Protein AF-M4CXV7-F1 (afdb_monomer_lite)

InterPro domains:
  IPR002587 Myo-inositol-1-phosphate synthase [PF07994] (71-168)
  IPR002587 Myo-inositol-1-phosphate synthase [PTHR11510] (68-184)
  IPR036291 NAD(P)-binding domain superfamily [SSF51735] (81-184)

Structure (mmCIF, N/CA/C/O backbone):
data_AF-M4CXV7-F1
#
_entry.id   AF-M4CXV7-F1
#
loop_
_atom_site.group_PDB
_atom_site.id
_atom_site.type_symbol
_atom_site.label_atom_id
_atom_site.label_alt_id
_atom_site.label_comp_id
_atom_site.label_asym_id
_atom_site.label_entity_id
_atom_site.label_seq_id
_atom_site.pdbx_PDB_ins_code
_atom_site.Cartn_x
_atom_site.Cartn_y
_atom_site.Cartn_z
_atom_site.occupancy
_atom_site.B_iso_or_equiv
_atom_site.auth_seq_id
_atom_site.auth_comp_id
_atom_site.auth_asym_id
_atom_site.auth_atom_id
_atom_site.pdbx_PDB_model_num
ATOM 1 N N . MET A 1 1 ? -22.984 -24.491 -30.688 1.00 48.19 1 MET A N 1
ATOM 2 C CA . MET A 1 1 ? -22.290 -24.228 -31.970 1.00 48.19 1 MET A CA 1
ATOM 3 C C . MET A 1 1 ? -21.204 -23.144 -31.827 1.00 48.19 1 MET A C 1
ATOM 5 O O . MET A 1 1 ? -21.073 -22.299 -32.695 1.00 48.19 1 MET A O 1
ATOM 9 N N . PHE A 1 2 ? -20.423 -23.134 -30.731 1.00 48.69 2 PHE A N 1
ATOM 10 C CA . PHE A 1 2 ? -19.331 -22.155 -30.523 1.00 48.69 2 PHE A CA 1
ATOM 11 C C . PHE A 1 2 ? -17.942 -22.752 -30.843 1.00 48.69 2 PHE A C 1
ATOM 13 O O . PHE A 1 2 ? -17.019 -22.024 -31.188 1.00 48.69 2 PHE A O 1
ATOM 20 N N . ILE A 1 3 ? -17.816 -24.085 -30.775 1.00 51.97 3 ILE A N 1
ATOM 21 C CA . ILE A 1 3 ? -16.563 -24.842 -30.960 1.00 51.97 3 ILE A CA 1
ATOM 22 C C . ILE A 1 3 ? -16.175 -24.993 -32.448 1.00 51.97 3 ILE A C 1
ATOM 24 O O . ILE A 1 3 ? -15.006 -25.191 -32.757 1.00 51.97 3 ILE A O 1
ATOM 28 N N . GLU A 1 4 ? -17.117 -24.849 -33.386 1.00 57.16 4 GLU A N 1
ATOM 29 C CA . GLU A 1 4 ? -16.847 -25.033 -34.827 1.00 57.16 4 GLU A CA 1
ATOM 30 C C . GLU A 1 4 ? -16.178 -23.819 -35.495 1.00 57.16 4 GLU A C 1
ATOM 32 O O . GLU A 1 4 ? -15.596 -23.957 -36.568 1.00 57.16 4 GLU A O 1
ATOM 37 N N . SER A 1 5 ? -16.219 -22.639 -34.867 1.00 57.34 5 SER A N 1
ATOM 38 C CA . SER A 1 5 ? -15.777 -21.386 -35.499 1.00 57.34 5 SER A CA 1
ATOM 39 C C . SER A 1 5 ? -14.345 -20.971 -35.147 1.00 57.34 5 SER A C 1
ATOM 41 O O . SER A 1 5 ? -13.757 -20.164 -35.862 1.00 57.34 5 SER A O 1
ATOM 43 N N . PHE A 1 6 ? -13.768 -21.497 -34.059 1.00 50.75 6 PHE A N 1
ATOM 44 C CA . PHE A 1 6 ? -12.433 -21.115 -33.589 1.00 50.75 6 PHE A CA 1
ATOM 45 C C . PHE A 1 6 ? -11.690 -22.323 -33.017 1.00 50.75 6 PHE A C 1
ATOM 47 O O . PHE A 1 6 ? -12.052 -22.851 -31.967 1.00 50.75 6 PHE A O 1
ATOM 54 N N . LYS A 1 7 ? -10.612 -22.735 -33.691 1.00 58.34 7 LYS A N 1
ATOM 55 C CA . LYS A 1 7 ? -9.680 -23.759 -33.212 1.00 58.34 7 LYS A CA 1
ATOM 56 C C . LYS A 1 7 ? -8.306 -23.124 -33.029 1.00 58.34 7 LYS A C 1
ATOM 58 O O . LYS A 1 7 ? -7.673 -22.706 -33.991 1.00 58.34 7 LYS A O 1
ATOM 63 N N . VAL A 1 8 ? -7.859 -23.051 -31.783 1.00 57.97 8 VAL A N 1
ATOM 64 C CA . VAL A 1 8 ? -6.512 -22.620 -31.399 1.00 57.97 8 VAL A CA 1
ATOM 65 C C . VAL A 1 8 ? -5.710 -23.863 -31.037 1.00 57.97 8 VAL A C 1
ATOM 67 O O . VAL A 1 8 ? -6.036 -24.554 -30.069 1.00 57.97 8 VAL A O 1
ATOM 70 N N . GLU A 1 9 ? -4.675 -24.157 -31.820 1.00 61.38 9 GLU A N 1
ATOM 71 C CA . GLU A 1 9 ? -3.719 -25.220 -31.512 1.00 61.38 9 GLU A CA 1
ATOM 72 C C . GLU A 1 9 ? -2.736 -24.716 -30.454 1.00 61.38 9 GLU A C 1
ATOM 74 O O . GLU A 1 9 ? -1.778 -24.005 -30.740 1.00 61.38 9 GLU A O 1
ATOM 79 N N . SER A 1 10 ? -3.020 -25.051 -29.196 1.00 62.78 10 SER A N 1
ATOM 80 C CA . SER A 1 10 ? -2.167 -24.740 -28.054 1.00 62.78 10 SER A CA 1
ATOM 81 C C . SER A 1 10 ? -2.107 -25.956 -27.129 1.00 62.78 10 SER A C 1
ATOM 83 O O . SER A 1 10 ? -3.160 -26.508 -26.803 1.00 62.78 10 SER A O 1
ATOM 85 N N . PRO A 1 11 ? -0.916 -26.366 -26.654 1.00 65.19 11 PRO A N 1
ATOM 86 C CA . PRO A 1 11 ? -0.767 -27.503 -25.737 1.00 65.19 11 PRO A CA 1
ATOM 87 C C . PRO A 1 11 ? -1.487 -27.291 -24.393 1.00 65.19 11 PRO A C 1
ATOM 89 O O . PRO A 1 11 ? -1.743 -28.248 -23.666 1.00 65.19 11 PRO A O 1
ATOM 92 N N . ASN A 1 12 ? -1.850 -26.042 -24.091 1.00 66.56 12 ASN A N 1
ATOM 93 C CA . ASN A 1 12 ? -2.480 -25.615 -22.846 1.00 66.56 12 ASN A CA 1
ATOM 94 C C . ASN A 1 12 ? -4.003 -25.444 -22.957 1.00 66.56 12 ASN A C 1
ATOM 96 O O . ASN A 1 12 ? -4.633 -24.982 -22.006 1.00 66.56 12 ASN A O 1
ATOM 100 N N . VAL A 1 13 ? -4.595 -25.788 -24.106 1.00 71.19 13 VAL A N 1
ATOM 101 C CA . VAL A 1 13 ? -6.032 -25.657 -24.377 1.00 71.19 13 VAL A CA 1
ATOM 102 C C . VAL A 1 13 ? -6.621 -27.031 -24.699 1.00 71.19 13 VAL A C 1
ATOM 104 O O . VAL A 1 13 ? -6.226 -27.680 -25.664 1.00 71.19 13 VAL A O 1
ATOM 107 N N . LYS A 1 14 ? -7.586 -27.475 -23.891 1.00 76.38 14 LYS A N 1
ATOM 108 C CA . LYS A 1 14 ? -8.369 -28.699 -24.081 1.00 76.38 14 LYS A CA 1
ATOM 109 C C . LYS A 1 14 ? -9.819 -28.334 -24.368 1.00 76.38 14 LYS A C 1
ATOM 111 O O . LYS A 1 14 ? -10.469 -27.664 -23.571 1.00 76.38 14 LYS A O 1
ATOM 116 N N . TYR A 1 15 ? -10.324 -28.813 -25.493 1.00 74.81 15 TYR A N 1
ATOM 117 C CA . TYR A 1 15 ? -11.719 -28.654 -25.883 1.00 74.81 15 TYR A CA 1
ATOM 118 C C . TYR A 1 15 ? -12.512 -29.839 -25.324 1.00 74.81 15 TYR A C 1
ATOM 120 O O . TYR A 1 15 ? -12.147 -30.987 -25.580 1.00 74.81 15 TYR A O 1
ATOM 128 N N . THR A 1 16 ? -13.557 -29.576 -24.544 1.00 74.44 16 THR A N 1
ATOM 129 C CA . THR A 1 16 ? -14.563 -30.579 -24.164 1.00 74.44 16 THR A CA 1
ATOM 130 C C . THR A 1 16 ? -15.837 -30.340 -24.973 1.00 74.44 16 THR A C 1
ATOM 132 O O . THR A 1 16 ? -15.930 -29.377 -25.732 1.00 74.44 16 THR A O 1
ATOM 135 N N . GLU A 1 17 ? -16.826 -31.225 -24.848 1.00 69.06 17 GLU A N 1
ATOM 136 C CA . GLU A 1 17 ? -18.093 -31.108 -25.587 1.00 69.06 17 GLU A CA 1
ATOM 137 C C . GLU A 1 17 ? -18.875 -29.831 -25.232 1.00 69.06 17 GLU A C 1
ATOM 139 O O . GLU A 1 17 ? -19.608 -29.304 -26.070 1.00 69.06 17 GLU A O 1
ATOM 144 N N . ASN A 1 18 ? -18.677 -29.305 -24.015 1.00 71.56 18 ASN A N 1
ATOM 145 C CA . ASN A 1 18 ? -19.458 -28.194 -23.469 1.00 71.56 18 ASN A CA 1
ATOM 146 C C . ASN A 1 18 ? -18.642 -26.916 -23.215 1.00 71.56 18 ASN A C 1
ATOM 148 O O . ASN A 1 18 ? -19.228 -25.835 -23.174 1.00 71.56 18 ASN A O 1
ATOM 152 N N . GLU A 1 19 ? -17.318 -27.001 -23.049 1.00 69.44 19 GLU A N 1
ATOM 153 C CA . GLU A 1 19 ? -16.480 -25.846 -22.711 1.00 69.44 19 GLU A CA 1
ATOM 154 C C . GLU A 1 19 ? -15.030 -25.977 -23.209 1.00 69.44 19 GLU A C 1
ATOM 156 O O . GLU A 1 19 ? -14.577 -27.023 -23.674 1.00 69.44 19 GLU A O 1
ATOM 161 N N . ILE A 1 20 ? -14.280 -24.878 -23.133 1.00 74.75 20 ILE A N 1
ATOM 162 C CA . ILE A 1 20 ? -12.857 -24.838 -23.474 1.00 74.75 20 ILE A CA 1
ATOM 163 C C . ILE A 1 20 ? -12.085 -24.661 -22.169 1.00 74.75 20 ILE A C 1
ATOM 165 O O . ILE A 1 20 ? -12.133 -23.597 -21.555 1.00 74.75 20 ILE A O 1
ATOM 169 N N . HIS A 1 21 ? -11.347 -25.689 -21.755 1.00 64.62 21 HIS A N 1
ATOM 170 C CA . HIS A 1 21 ? -10.435 -25.591 -20.622 1.00 64.62 21 HIS A CA 1
ATOM 171 C C . HIS A 1 21 ? -9.084 -25.097 -21.105 1.00 64.62 21 HIS A C 1
ATOM 173 O O . HIS A 1 21 ? -8.399 -25.780 -21.864 1.00 64.62 21 HIS A O 1
ATOM 179 N N . SER A 1 22 ? -8.656 -23.943 -20.614 1.00 61.91 22 SER A N 1
ATOM 180 C CA . SER A 1 22 ? -7.302 -23.463 -20.839 1.00 61.91 22 SER A CA 1
ATOM 181 C C . SER A 1 22 ? -6.592 -23.229 -19.517 1.00 61.91 22 SER A C 1
ATOM 183 O O . SER A 1 22 ? -7.073 -22.450 -18.696 1.00 61.91 22 SER A O 1
ATOM 185 N N . VAL A 1 23 ? -5.455 -23.893 -19.318 1.00 57.94 23 VAL A N 1
ATOM 186 C CA . VAL A 1 23 ? -4.603 -23.695 -18.141 1.00 57.94 23 VAL A CA 1
ATOM 187 C C . VAL A 1 23 ? -3.371 -22.937 -18.597 1.00 57.94 23 VAL A C 1
ATOM 189 O O . VAL A 1 23 ? -2.490 -23.501 -19.239 1.00 57.94 23 VAL A O 1
ATOM 192 N N . TYR A 1 24 ? -3.322 -21.647 -18.288 1.00 53.34 24 TYR A N 1
ATOM 193 C CA . TYR A 1 24 ? -2.145 -20.831 -18.538 1.00 53.34 24 TYR A CA 1
ATOM 194 C C . TYR A 1 24 ? -1.412 -20.612 -17.225 1.00 53.34 24 TYR A C 1
ATOM 196 O O . TYR A 1 24 ? -1.944 -19.987 -16.311 1.00 53.34 24 TYR A O 1
ATOM 204 N N . ASP A 1 25 ? -0.194 -21.132 -17.157 1.00 49.06 25 ASP A N 1
ATOM 205 C CA . ASP A 1 25 ? 0.775 -20.707 -16.162 1.00 49.06 25 ASP A CA 1
ATOM 206 C C . ASP A 1 25 ? 1.571 -19.559 -16.788 1.00 49.06 25 ASP A C 1
ATOM 208 O O . ASP A 1 25 ? 2.164 -19.717 -17.862 1.00 49.06 25 ASP A O 1
ATOM 212 N N . TYR A 1 26 ? 1.493 -18.374 -16.190 1.00 52.84 26 TYR A N 1
ATOM 213 C CA . TYR A 1 26 ? 2.132 -17.172 -16.713 1.00 52.84 26 TYR A CA 1
ATOM 214 C C . TYR A 1 26 ? 3.416 -16.929 -15.923 1.00 52.84 26 TYR A C 1
ATOM 216 O O . TYR A 1 26 ? 3.355 -16.334 -14.846 1.00 52.84 26 TYR A O 1
ATOM 224 N N . PRO A 1 27 ? 4.588 -17.360 -16.423 1.00 47.97 27 PRO A N 1
ATOM 225 C CA . PRO A 1 27 ? 5.845 -16.999 -15.796 1.00 47.97 27 PRO A CA 1
ATOM 226 C C . PRO A 1 27 ? 6.014 -15.484 -15.910 1.00 47.97 27 PRO A C 1
ATOM 228 O O . PRO A 1 27 ? 6.162 -14.937 -17.005 1.00 47.97 27 PRO A O 1
ATOM 231 N N . THR A 1 28 ? 5.955 -14.810 -14.768 1.00 53.66 28 THR A N 1
ATOM 232 C CA . THR A 1 28 ? 6.260 -13.388 -14.649 1.00 53.66 28 THR A CA 1
ATOM 233 C C . THR A 1 28 ? 7.658 -13.235 -14.079 1.00 53.66 28 THR A C 1
ATOM 235 O O . THR A 1 28 ? 7.929 -13.736 -12.986 1.00 53.66 28 THR A O 1
ATOM 238 N N . SER A 1 29 ? 8.537 -12.527 -14.782 1.00 60.22 29 SER A N 1
ATOM 239 C CA . SER A 1 29 ? 9.799 -12.063 -14.205 1.00 60.22 29 SER A CA 1
ATOM 240 C C . SER A 1 29 ? 9.670 -10.586 -13.874 1.00 60.22 29 SER A C 1
ATOM 242 O O . SER A 1 29 ? 9.287 -9.790 -14.734 1.00 60.22 29 SER A O 1
ATOM 244 N N . ILE A 1 30 ? 9.993 -10.240 -12.631 1.00 65.06 30 ILE A N 1
ATOM 245 C CA . ILE A 1 30 ? 10.052 -8.859 -12.168 1.00 65.06 30 ILE A CA 1
ATOM 246 C C . ILE A 1 30 ? 11.495 -8.587 -11.792 1.00 65.06 30 ILE A C 1
ATOM 248 O O . ILE A 1 30 ? 12.057 -9.276 -10.938 1.00 65.06 30 ILE A O 1
ATOM 252 N N . VAL A 1 31 ? 12.079 -7.582 -12.426 1.00 65.69 31 VAL A N 1
ATOM 253 C CA . VAL A 1 31 ? 13.403 -7.087 -12.074 1.00 65.69 31 VAL A CA 1
ATOM 254 C C . VAL A 1 31 ? 13.253 -5.610 -11.768 1.00 65.69 31 VAL A C 1
ATOM 256 O O . VAL A 1 31 ? 12.776 -4.858 -12.607 1.00 65.69 31 VAL A O 1
ATOM 259 N N . SER A 1 32 ? 13.602 -5.199 -10.556 1.00 58.78 32 SER A N 1
ATOM 260 C CA . SER A 1 32 ? 13.613 -3.788 -10.170 1.00 58.78 32 SER A CA 1
ATOM 261 C C . SER A 1 32 ? 15.031 -3.417 -9.825 1.00 58.78 32 SER A C 1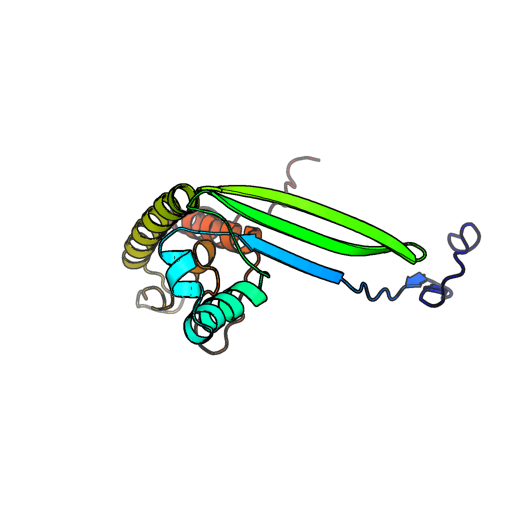
ATOM 263 O O . SER A 1 32 ? 15.707 -4.189 -9.160 1.00 58.78 32 SER A O 1
ATOM 265 N N . TYR A 1 33 ? 15.453 -2.240 -10.245 1.00 66.56 33 TYR A N 1
ATOM 266 C CA . TYR A 1 33 ? 16.736 -1.637 -9.950 1.00 66.56 33 TYR A CA 1
ATOM 267 C C . TYR A 1 33 ? 16.459 -0.293 -9.283 1.00 66.56 33 TYR A C 1
ATOM 269 O O . TYR A 1 33 ? 15.697 0.516 -9.793 1.00 66.56 33 TYR A O 1
ATOM 277 N N . ASN A 1 34 ? 17.049 -0.042 -8.123 1.00 55.06 34 ASN A N 1
ATOM 278 C CA . ASN A 1 34 ? 16.898 1.175 -7.340 1.00 55.06 34 ASN A CA 1
ATOM 279 C C . ASN A 1 34 ? 18.247 1.774 -6.973 1.00 55.06 34 ASN A C 1
ATOM 281 O O . ASN A 1 34 ? 19.036 1.166 -6.259 1.00 55.06 34 ASN A O 1
ATOM 285 N N . HIS A 1 35 ? 18.468 3.015 -7.370 1.00 65.25 35 HIS A N 1
ATOM 286 C CA . HIS A 1 35 ? 19.752 3.678 -7.260 1.00 65.25 35 HIS A CA 1
ATOM 287 C C . HIS A 1 35 ? 19.666 4.912 -6.354 1.00 65.25 35 HIS A C 1
ATOM 289 O O . HIS A 1 35 ? 18.985 5.855 -6.731 1.00 65.25 35 HIS A O 1
ATOM 295 N N . LEU A 1 36 ? 20.340 4.909 -5.190 1.00 65.25 36 LEU A N 1
ATOM 296 C CA . LEU A 1 36 ? 20.412 6.047 -4.253 1.00 65.25 36 LEU A CA 1
ATOM 297 C C . LEU A 1 36 ? 21.859 6.340 -3.798 1.00 65.25 36 LEU A C 1
ATOM 299 O O . LEU A 1 36 ? 22.718 5.464 -3.857 1.00 65.25 36 LEU A O 1
ATOM 303 N N . GLY A 1 37 ? 22.154 7.568 -3.372 1.00 67.31 37 GLY A N 1
ATOM 304 C CA . GLY A 1 37 ? 23.490 8.033 -2.959 1.00 67.31 37 GLY A CA 1
ATOM 305 C C . GLY A 1 37 ? 23.472 9.102 -1.861 1.00 67.31 37 GLY A C 1
ATOM 306 O O . GLY A 1 37 ? 24.386 9.921 -1.776 1.00 67.31 37 GLY A O 1
ATOM 307 N N . ASN A 1 38 ? 22.400 9.137 -1.071 1.00 72.94 38 ASN A N 1
ATOM 308 C CA . ASN A 1 38 ? 22.327 9.842 0.208 1.00 72.94 38 ASN A CA 1
ATOM 309 C C . ASN A 1 38 ? 22.848 8.927 1.350 1.00 72.94 38 ASN A C 1
ATOM 311 O O . ASN A 1 38 ? 23.391 7.847 1.102 1.00 72.94 38 ASN A O 1
ATOM 315 N N . ASN A 1 39 ? 22.697 9.349 2.611 1.00 79.25 39 ASN A N 1
ATOM 316 C CA . ASN A 1 39 ? 23.182 8.576 3.764 1.00 79.25 39 ASN A CA 1
ATOM 317 C C . ASN A 1 39 ? 22.460 7.224 3.947 1.00 79.25 39 ASN A C 1
ATOM 319 O O . ASN A 1 39 ? 23.058 6.290 4.477 1.00 79.25 39 ASN A O 1
ATOM 323 N N . ASP A 1 40 ? 21.212 7.089 3.476 1.00 72.62 40 ASP A N 1
ATOM 324 C CA . ASP A 1 40 ? 20.528 5.786 3.423 1.00 72.62 40 ASP A CA 1
ATOM 325 C C . ASP A 1 40 ? 21.269 4.850 2.457 1.00 72.62 40 ASP A C 1
ATOM 327 O O . ASP A 1 40 ? 21.641 3.741 2.828 1.00 72.62 40 ASP A O 1
ATOM 331 N N . GLY A 1 41 ? 21.623 5.338 1.263 1.00 69.81 41 GLY A N 1
ATOM 332 C CA . GLY A 1 41 ? 22.437 4.588 0.299 1.00 69.81 41 GLY A CA 1
ATOM 333 C C . GLY A 1 41 ? 23.799 4.164 0.847 1.00 69.81 41 GLY A C 1
ATOM 334 O O . GLY A 1 41 ? 24.221 3.027 0.645 1.00 69.81 41 GLY A O 1
ATOM 335 N N . MET A 1 42 ? 24.462 5.048 1.598 1.00 73.75 42 MET A N 1
ATOM 336 C CA . MET A 1 42 ? 25.729 4.728 2.259 1.00 73.75 42 MET A CA 1
ATOM 337 C C . MET A 1 42 ? 25.557 3.622 3.308 1.00 73.75 42 MET A C 1
ATOM 339 O O . MET A 1 42 ? 26.333 2.668 3.323 1.00 73.75 42 MET A O 1
ATOM 343 N N . ASN A 1 43 ? 24.520 3.705 4.143 1.00 79.31 43 ASN A N 1
ATOM 344 C CA . ASN A 1 43 ? 24.225 2.690 5.152 1.00 79.31 43 ASN A CA 1
ATOM 345 C C . ASN A 1 43 ? 23.866 1.338 4.517 1.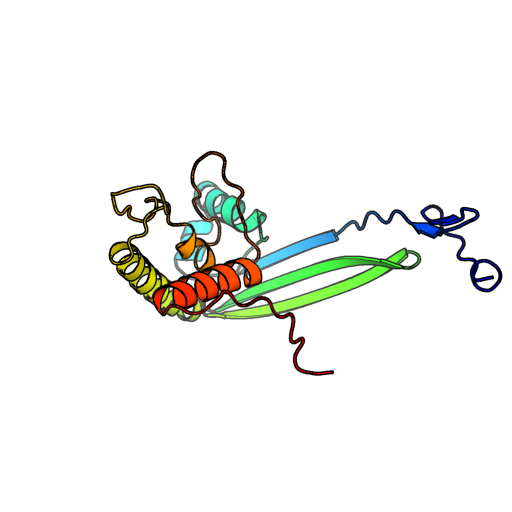00 79.31 43 ASN A C 1
ATOM 347 O O . ASN A 1 43 ? 24.267 0.296 5.025 1.00 79.31 43 ASN A O 1
ATOM 351 N N . LEU A 1 44 ? 23.156 1.345 3.387 1.00 75.88 44 LEU A N 1
ATOM 352 C CA . LEU A 1 44 ? 22.750 0.147 2.647 1.00 75.88 44 LEU A CA 1
ATOM 353 C C . LEU A 1 44 ? 23.883 -0.501 1.839 1.00 75.88 44 LEU A C 1
ATOM 355 O O . LEU A 1 44 ? 23.681 -1.583 1.303 1.00 75.88 44 LEU A O 1
ATOM 359 N N . SER A 1 45 ? 25.069 0.113 1.755 1.00 75.25 45 SER A N 1
ATOM 360 C CA . SER A 1 45 ? 26.236 -0.516 1.116 1.00 75.25 45 SER A CA 1
ATOM 361 C C . SER A 1 45 ? 26.786 -1.710 1.912 1.00 75.25 45 SER A C 1
ATOM 363 O O . SER A 1 45 ? 27.486 -2.560 1.362 1.00 75.25 45 SER A O 1
ATOM 365 N N . ALA A 1 46 ? 26.453 -1.807 3.206 1.00 79.44 46 ALA A N 1
ATOM 366 C CA . ALA A 1 46 ? 26.793 -2.958 4.029 1.00 79.44 46 ALA A CA 1
ATOM 367 C C . ALA A 1 46 ? 25.814 -4.129 3.774 1.00 79.44 46 ALA A C 1
ATOM 369 O O . ALA A 1 46 ? 24.599 -3.951 3.874 1.00 79.44 46 ALA A O 1
ATOM 370 N N . PRO A 1 47 ? 26.293 -5.368 3.538 1.00 77.88 47 PRO A N 1
ATOM 371 C CA . PRO A 1 47 ? 25.415 -6.501 3.217 1.00 77.88 47 PRO A CA 1
ATOM 372 C C . PRO A 1 47 ? 24.342 -6.807 4.275 1.00 77.88 47 PRO A C 1
ATOM 374 O O . PRO A 1 47 ? 23.245 -7.250 3.944 1.00 77.88 47 PRO A O 1
ATOM 377 N N . GLN A 1 48 ? 24.631 -6.563 5.557 1.00 76.69 48 GLN A N 1
ATOM 378 C CA . GLN A 1 48 ? 23.694 -6.834 6.655 1.00 76.69 48 GLN A CA 1
ATOM 379 C C . GLN A 1 48 ? 22.503 -5.863 6.674 1.00 76.69 48 GLN A C 1
ATOM 381 O O . GLN A 1 48 ? 21.366 -6.280 6.887 1.00 76.69 48 GLN A O 1
ATOM 386 N N . THR A 1 49 ? 22.743 -4.574 6.433 1.00 75.56 49 THR A N 1
ATOM 387 C CA . THR A 1 49 ? 21.693 -3.545 6.348 1.00 75.56 49 THR A CA 1
ATOM 388 C C . THR A 1 49 ? 20.943 -3.647 5.023 1.00 75.56 49 THR A C 1
ATOM 390 O O . THR A 1 49 ? 19.714 -3.529 5.012 1.00 75.56 49 THR A O 1
ATOM 393 N N . PHE A 1 50 ? 21.652 -3.967 3.932 1.00 76.06 50 PHE A N 1
ATOM 394 C CA . PHE A 1 50 ? 21.045 -4.299 2.648 1.00 76.06 50 PHE A CA 1
ATOM 395 C C . PHE A 1 50 ? 20.065 -5.456 2.789 1.00 76.06 50 PHE A C 1
ATOM 397 O O . PHE A 1 50 ? 18.936 -5.322 2.341 1.00 76.06 50 PHE A O 1
ATOM 404 N N . ARG A 1 51 ? 20.420 -6.542 3.490 1.00 75.69 51 ARG A N 1
ATOM 405 C CA . ARG A 1 51 ? 19.549 -7.719 3.634 1.00 75.69 51 ARG A CA 1
ATOM 406 C C . ARG A 1 51 ? 18.184 -7.390 4.243 1.00 75.69 51 ARG A C 1
ATOM 408 O O . ARG A 1 51 ? 17.176 -7.931 3.803 1.00 75.69 51 ARG A O 1
ATOM 415 N N . SER A 1 52 ? 18.113 -6.478 5.211 1.00 75.31 52 SER A N 1
ATOM 416 C CA . SER A 1 52 ? 16.834 -6.015 5.779 1.00 75.31 52 SER A CA 1
ATOM 417 C C . SER A 1 52 ? 15.980 -5.275 4.743 1.00 75.31 52 SER A C 1
ATOM 419 O O . SER A 1 52 ? 14.767 -5.495 4.637 1.00 75.31 52 SER A O 1
ATOM 421 N N . LYS A 1 53 ? 16.619 -4.419 3.935 1.00 71.94 53 LYS A N 1
ATOM 422 C CA . LYS A 1 53 ? 15.966 -3.717 2.828 1.00 71.94 53 LYS A CA 1
ATOM 423 C C . LYS A 1 53 ? 15.559 -4.711 1.750 1.00 71.94 53 LYS A C 1
ATOM 425 O O . LYS A 1 53 ? 14.396 -4.717 1.394 1.00 71.94 53 LYS A O 1
ATOM 430 N N . GLU A 1 54 ? 16.442 -5.604 1.332 1.00 72.56 54 GLU A N 1
ATOM 431 C CA . GLU A 1 54 ? 16.196 -6.684 0.386 1.00 72.56 54 GLU A CA 1
ATOM 432 C C . GLU A 1 54 ? 15.063 -7.595 0.855 1.00 72.56 54 GLU A C 1
ATOM 434 O O . GLU A 1 54 ? 14.267 -7.983 0.034 1.00 72.56 54 GLU A O 1
ATOM 439 N N . ILE A 1 55 ? 14.882 -7.913 2.137 1.00 74.62 55 ILE A N 1
ATOM 440 C CA . ILE A 1 55 ? 13.734 -8.729 2.581 1.00 74.62 55 ILE A CA 1
ATOM 441 C C . IL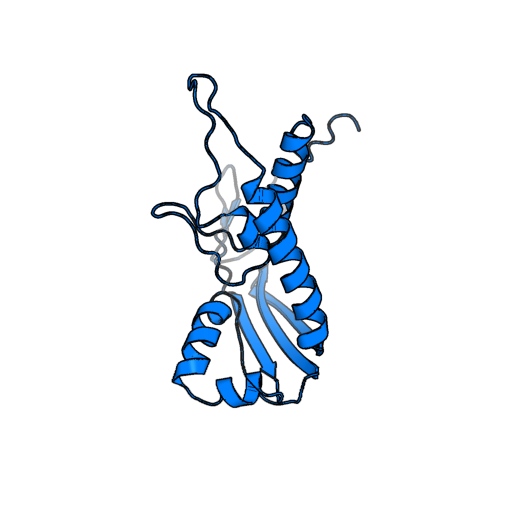E A 1 55 ? 12.426 -7.937 2.470 1.00 74.62 55 ILE A C 1
ATOM 443 O O . ILE A 1 55 ? 11.457 -8.401 1.872 1.00 74.62 55 ILE A O 1
ATOM 447 N N . SER A 1 56 ? 12.392 -6.709 3.002 1.00 64.19 56 SER A N 1
ATOM 448 C CA . SER A 1 56 ? 11.196 -5.854 2.900 1.00 64.19 56 SER A CA 1
ATOM 449 C C . SER A 1 56 ? 10.877 -5.481 1.453 1.00 64.19 56 SER A C 1
ATOM 451 O O . SER A 1 56 ? 9.719 -5.283 1.087 1.00 64.19 56 SER A O 1
ATOM 453 N N . LYS A 1 57 ? 11.917 -5.385 0.624 1.00 65.75 57 LYS A N 1
ATOM 454 C CA . LYS A 1 57 ? 11.820 -5.014 -0.764 1.00 65.75 57 LYS A CA 1
ATOM 455 C C . LYS A 1 57 ? 11.696 -6.182 -1.693 1.00 65.75 57 LYS A C 1
ATOM 457 O O . LYS A 1 57 ? 10.980 -5.931 -2.602 1.00 65.75 57 LYS A O 1
ATOM 462 N N . SER A 1 58 ? 12.261 -7.371 -1.535 1.00 53.91 58 SER A N 1
ATOM 463 C CA . SER A 1 58 ? 12.131 -8.536 -2.448 1.00 53.91 58 SER A CA 1
ATOM 464 C C . SER A 1 58 ? 10.713 -9.083 -2.491 1.00 53.91 58 SER A C 1
ATOM 466 O O . SER A 1 58 ? 10.288 -9.616 -3.509 1.00 53.91 58 SER A O 1
ATOM 468 N N . ASN A 1 59 ? 9.924 -8.778 -1.465 1.00 54.09 59 ASN A N 1
ATOM 469 C CA . ASN A 1 59 ? 8.470 -8.814 -1.550 1.00 54.09 59 ASN A CA 1
ATOM 470 C C . ASN A 1 59 ? 7.889 -7.825 -2.614 1.00 54.09 59 ASN A C 1
ATOM 472 O O . ASN A 1 59 ? 6.675 -7.799 -2.789 1.00 54.09 59 ASN A O 1
ATOM 476 N N . VAL A 1 60 ? 8.732 -6.996 -3.270 1.00 51.94 60 VAL A N 1
ATOM 477 C CA . VAL A 1 60 ? 8.493 -5.797 -4.136 1.00 51.94 60 VAL A CA 1
ATOM 478 C C . VAL A 1 60 ? 9.739 -5.311 -5.032 1.00 51.94 60 VAL A C 1
ATOM 480 O O . VAL A 1 60 ? 9.652 -4.240 -5.610 1.00 51.94 60 VAL A O 1
ATOM 483 N N . VAL A 1 61 ? 10.888 -6.036 -5.132 1.00 41.03 61 VAL A N 1
ATOM 484 C CA . VAL A 1 61 ? 12.213 -5.937 -5.879 1.00 41.03 61 VAL A CA 1
ATOM 485 C C . VAL A 1 61 ? 13.190 -4.673 -5.825 1.00 41.03 61 VAL A C 1
ATOM 487 O O . VAL A 1 61 ? 12.752 -3.618 -5.361 1.00 41.03 61 VAL A O 1
ATOM 490 N N . ASP A 1 62 ? 14.524 -4.779 -6.198 1.00 42.22 62 ASP A N 1
ATOM 491 C CA . ASP A 1 62 ? 15.675 -3.797 -5.953 1.00 42.22 62 ASP A CA 1
ATOM 492 C C . ASP A 1 62 ? 17.073 -3.884 -6.741 1.00 42.22 62 ASP A C 1
ATOM 494 O O . ASP A 1 62 ? 17.408 -5.004 -7.113 1.00 42.22 62 ASP A O 1
ATOM 498 N N . ASP A 1 63 ? 17.899 -2.768 -6.879 1.00 43.41 63 ASP A N 1
ATOM 499 C CA . ASP A 1 63 ? 19.436 -2.563 -6.778 1.00 43.41 63 ASP A CA 1
ATOM 500 C C . ASP A 1 63 ? 20.146 -1.286 -7.463 1.00 43.41 63 ASP A C 1
ATOM 502 O O . ASP A 1 63 ? 19.566 -0.756 -8.396 1.00 43.41 63 ASP A O 1
ATOM 506 N N . MET A 1 64 ? 21.392 -0.832 -7.076 1.00 38.38 64 MET A N 1
ATOM 507 C CA . MET A 1 64 ? 22.061 0.517 -6.760 1.00 38.38 64 MET A CA 1
ATOM 508 C C . MET A 1 64 ? 22.851 1.527 -7.715 1.00 38.38 64 MET A C 1
ATOM 510 O O . MET A 1 64 ? 23.490 1.122 -8.680 1.00 38.38 64 MET A O 1
ATOM 514 N N . VAL A 1 65 ? 22.904 2.835 -7.271 1.00 31.33 65 VAL A N 1
ATOM 515 C CA . VAL A 1 65 ? 23.794 4.054 -7.503 1.00 31.33 65 VAL A CA 1
ATOM 516 C C . VAL A 1 65 ? 23.181 5.398 -8.046 1.00 31.33 65 VAL A C 1
ATOM 518 O O . VAL A 1 65 ? 23.108 5.568 -9.261 1.00 31.33 65 VAL A O 1
ATOM 521 N N . ALA A 1 66 ? 22.825 6.390 -7.175 1.00 43.75 66 ALA A N 1
ATOM 522 C CA . ALA A 1 66 ? 22.791 7.883 -7.417 1.00 43.75 66 ALA A CA 1
ATOM 523 C C . ALA A 1 66 ? 22.062 8.735 -6.316 1.00 43.75 66 ALA A C 1
ATOM 525 O O . ALA A 1 66 ? 20.896 8.492 -6.104 1.00 43.75 66 ALA A O 1
ATOM 526 N N . ARG A 1 67 ? 22.690 9.762 -5.681 1.00 58.34 67 ARG A N 1
ATOM 527 C CA . ARG A 1 67 ? 22.187 10.817 -4.706 1.00 58.34 67 ARG A CA 1
ATOM 528 C C . ARG A 1 67 ? 20.751 10.702 -4.063 1.00 58.34 67 ARG A C 1
ATOM 530 O O . ARG A 1 67 ? 20.325 9.606 -3.748 1.00 58.34 67 ARG A O 1
ATOM 537 N N . ASP A 1 68 ? 20.075 11.796 -3.654 1.00 68.31 68 ASP A N 1
ATOM 538 C CA . ASP A 1 68 ? 18.702 11.754 -3.053 1.00 68.31 68 ASP A CA 1
ATOM 539 C C . ASP A 1 68 ? 17.607 11.530 -4.113 1.00 68.31 68 ASP A C 1
ATOM 541 O O . ASP A 1 68 ? 16.541 10.981 -3.834 1.00 68.31 68 ASP A O 1
ATOM 545 N N . SER A 1 69 ? 17.946 11.889 -5.352 1.00 73.31 69 SER A N 1
ATOM 546 C CA . SER A 1 69 ? 17.188 11.604 -6.562 1.00 73.31 69 SER A CA 1
ATOM 547 C C . SER A 1 69 ? 17.335 10.130 -6.916 1.00 73.31 69 SER A C 1
ATOM 549 O O . SER A 1 69 ? 18.187 9.730 -7.720 1.00 73.31 69 SER A O 1
ATOM 551 N N . LYS A 1 70 ? 16.522 9.310 -6.261 1.00 72.06 70 LYS A N 1
ATOM 552 C CA . LYS A 1 70 ? 16.458 7.885 -6.501 1.00 72.06 70 LYS A CA 1
ATOM 553 C C . LYS A 1 70 ? 15.925 7.620 -7.899 1.00 72.06 70 LYS A C 1
ATOM 555 O O . LYS A 1 70 ? 14.858 8.096 -8.284 1.00 72.06 70 LYS A O 1
ATOM 560 N N . ARG A 1 71 ? 16.641 6.785 -8.645 1.00 70.81 71 ARG A N 1
ATOM 561 C CA . ARG A 1 71 ? 16.157 6.241 -9.918 1.00 70.81 71 ARG A CA 1
ATOM 562 C C . ARG A 1 71 ? 15.737 4.798 -9.706 1.00 70.81 71 ARG A C 1
ATOM 564 O O . ARG A 1 71 ? 16.562 3.976 -9.313 1.00 70.81 71 ARG A O 1
ATOM 571 N N . ALA A 1 72 ? 14.458 4.530 -9.921 1.00 73.31 72 ALA A N 1
ATOM 572 C CA . ALA A 1 72 ? 13.874 3.202 -9.931 1.00 73.31 72 ALA A CA 1
ATOM 573 C C . ALA A 1 72 ? 13.630 2.782 -11.384 1.00 73.31 72 ALA A C 1
ATOM 575 O O . ALA A 1 72 ? 13.007 3.520 -12.144 1.00 73.31 72 ALA A O 1
ATOM 576 N N . MET A 1 73 ? 14.141 1.625 -11.781 1.00 74.38 73 MET A N 1
ATOM 577 C CA . MET A 1 73 ? 13.897 1.010 -13.078 1.00 74.38 73 MET A CA 1
ATOM 578 C C . MET A 1 73 ? 13.295 -0.364 -12.854 1.00 74.38 73 MET A C 1
ATOM 580 O O . MET A 1 73 ? 13.957 -1.234 -12.304 1.00 74.38 73 MET A O 1
ATOM 584 N N . ASP A 1 74 ? 12.059 -0.561 -13.283 1.00 78.38 74 ASP A N 1
ATOM 585 C CA . ASP A 1 74 ? 11.352 -1.822 -13.141 1.00 78.38 74 ASP A CA 1
ATOM 586 C C . ASP A 1 74 ? 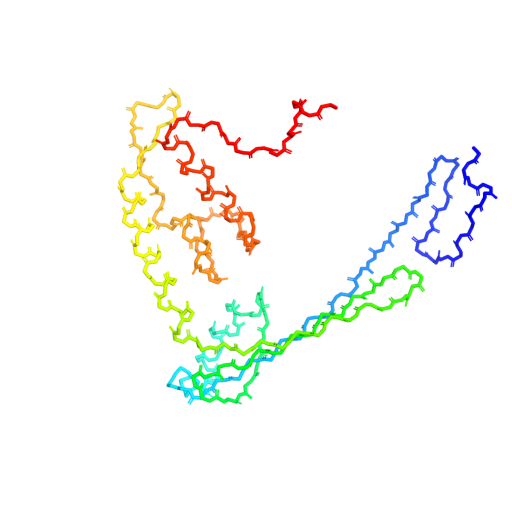11.042 -2.414 -14.513 1.00 78.38 74 ASP A C 1
ATOM 588 O O . ASP A 1 74 ? 10.511 -1.733 -15.389 1.00 78.38 74 ASP A O 1
ATOM 592 N N . GLU A 1 75 ? 11.317 -3.698 -14.687 1.00 81.00 75 GLU A N 1
ATOM 593 C CA . GLU A 1 75 ? 10.913 -4.483 -15.843 1.00 81.00 75 GLU A CA 1
ATOM 594 C C . GLU A 1 75 ? 9.956 -5.590 -15.395 1.00 81.00 75 GLU A C 1
ATOM 596 O O . GLU A 1 75 ? 10.293 -6.439 -14.567 1.00 81.00 75 GLU A O 1
ATOM 601 N N . TYR A 1 76 ? 8.757 -5.582 -15.973 1.00 81.81 76 TYR A N 1
ATOM 602 C CA . TYR A 1 76 ? 7.736 -6.606 -15.797 1.00 81.81 76 TYR A CA 1
ATOM 603 C C . TYR A 1 76 ? 7.560 -7.336 -17.118 1.00 81.81 76 TYR A C 1
ATOM 605 O O . TYR A 1 76 ? 6.931 -6.811 -18.037 1.00 81.81 76 TYR A O 1
ATOM 613 N N . ALA A 1 77 ? 8.083 -8.554 -17.212 1.00 83.06 77 ALA A N 1
ATOM 614 C CA . ALA A 1 77 ? 7.849 -9.412 -18.366 1.00 83.06 77 ALA A CA 1
ATOM 615 C C . ALA A 1 77 ? 6.814 -10.482 -18.013 1.00 83.06 77 ALA A C 1
ATOM 617 O O . ALA A 1 77 ? 6.951 -11.193 -17.019 1.00 83.06 77 ALA A O 1
ATOM 618 N N . SER A 1 78 ? 5.769 -10.584 -18.830 1.00 79.62 78 SER A N 1
ATOM 619 C CA . SER A 1 78 ? 4.668 -11.538 -18.692 1.00 79.62 78 SER A CA 1
ATOM 620 C C . SER A 1 78 ? 4.465 -12.294 -20.000 1.00 79.62 78 SER A C 1
ATOM 622 O O . SER A 1 78 ? 4.482 -11.704 -21.081 1.00 79.62 78 SER A O 1
ATOM 624 N N . ALA A 1 79 ? 4.225 -13.600 -19.921 1.00 76.56 79 ALA A N 1
ATOM 625 C CA . ALA A 1 79 ? 3.699 -14.341 -21.063 1.00 76.56 79 ALA A CA 1
ATOM 626 C C . ALA A 1 79 ? 2.244 -13.914 -21.342 1.00 76.56 79 ALA A C 1
ATOM 628 O O . ALA A 1 79 ? 1.481 -13.645 -20.419 1.00 76.56 79 ALA A O 1
ATOM 629 N N . ILE A 1 80 ? 1.853 -13.851 -22.612 1.00 78.62 80 ILE A N 1
ATOM 630 C CA . ILE A 1 80 ? 0.480 -13.575 -23.055 1.00 78.62 80 ILE A CA 1
ATOM 631 C C . ILE A 1 80 ? 0.010 -14.668 -24.027 1.00 78.62 80 ILE A C 1
ATOM 633 O O . ILE A 1 80 ? 0.695 -15.668 -24.252 1.00 78.62 80 ILE A O 1
ATOM 637 N N . PHE A 1 81 ? -1.200 -14.514 -24.566 1.00 67.69 81 PHE A N 1
ATOM 638 C CA . PHE A 1 81 ? -1.839 -15.510 -25.424 1.00 67.69 81 PHE A CA 1
ATOM 639 C C . PHE A 1 81 ? -0.958 -15.933 -26.619 1.00 67.69 81 PHE A C 1
ATOM 641 O O . PHE A 1 81 ? -0.194 -15.133 -27.159 1.00 67.69 81 PHE A O 1
ATOM 648 N N . MET A 1 82 ? -1.062 -17.209 -27.017 1.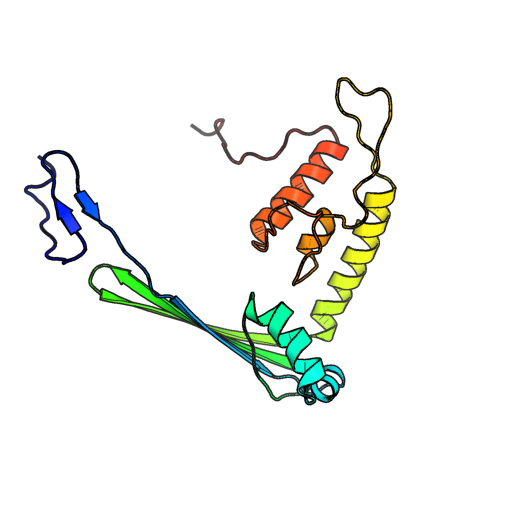00 74.12 82 MET A N 1
ATOM 649 C CA . MET A 1 82 ? -0.272 -17.846 -28.093 1.00 74.12 82 MET A CA 1
ATOM 650 C C . MET A 1 82 ? 1.254 -17.710 -27.953 1.00 74.12 82 MET A C 1
ATOM 652 O O . MET A 1 82 ? 1.967 -17.598 -28.947 1.00 74.12 82 MET A O 1
ATOM 656 N N . GLY A 1 83 ? 1.775 -17.711 -26.724 1.00 74.19 83 GLY A N 1
ATOM 657 C CA . GLY A 1 83 ? 3.219 -17.619 -26.491 1.00 74.19 83 GLY A CA 1
ATOM 658 C C . GLY A 1 83 ? 3.807 -16.234 -26.771 1.00 74.19 83 GLY A C 1
ATOM 659 O O . GLY A 1 83 ? 5.030 -16.086 -26.800 1.00 74.19 83 GLY A O 1
ATOM 660 N N . GLY A 1 84 ? 2.961 -15.214 -26.955 1.00 72.62 84 GLY A N 1
ATOM 661 C CA . GLY A 1 84 ? 3.411 -13.830 -26.987 1.00 72.62 84 GLY A CA 1
ATOM 662 C C . GLY A 1 84 ? 4.035 -13.419 -25.651 1.00 72.62 84 GLY A C 1
ATOM 663 O O . GLY A 1 84 ? 3.808 -14.043 -24.612 1.00 72.62 84 GLY A O 1
ATOM 664 N N . LYS A 1 85 ? 4.809 -12.335 -25.664 1.00 83.25 85 LYS A N 1
ATOM 665 C CA . LYS A 1 85 ? 5.379 -11.726 -24.459 1.00 83.25 85 LYS A CA 1
ATOM 666 C C . LYS A 1 85 ? 4.944 -10.271 -24.379 1.00 83.25 85 LYS A C 1
ATOM 668 O O . LYS A 1 85 ? 4.969 -9.566 -25.384 1.00 83.25 85 LYS A O 1
ATOM 673 N N . ASN A 1 86 ? 4.547 -9.845 -23.191 1.00 79.31 86 ASN A N 1
ATOM 674 C CA . ASN A 1 86 ? 4.316 -8.452 -22.853 1.00 79.31 86 ASN A CA 1
ATOM 675 C C . ASN A 1 86 ? 5.401 -8.018 -21.869 1.00 79.31 86 ASN A C 1
ATOM 677 O O . ASN A 1 86 ? 5.547 -8.641 -20.819 1.00 79.31 86 ASN A O 1
ATOM 681 N N . THR A 1 87 ? 6.136 -6.963 -22.204 1.00 85.69 87 THR A N 1
ATOM 682 C CA . THR A 1 87 ? 7.170 -6.397 -21.339 1.00 85.69 87 THR A CA 1
ATOM 683 C C . THR A 1 87 ? 6.842 -4.938 -21.070 1.00 85.69 87 THR A C 1
ATOM 685 O O . THR A 1 87 ? 6.726 -4.141 -21.999 1.00 85.69 87 THR A O 1
ATOM 688 N N . ILE A 1 88 ? 6.709 -4.589 -19.794 1.00 85.25 88 ILE A N 1
ATOM 689 C CA . ILE A 1 88 ? 6.499 -3.221 -19.328 1.00 85.25 88 ILE A CA 1
ATOM 690 C C . ILE A 1 88 ? 7.782 -2.777 -18.636 1.00 85.25 88 ILE A C 1
ATOM 692 O O . ILE A 1 88 ? 8.181 -3.375 -17.640 1.00 85.25 88 ILE A O 1
ATOM 696 N N . VAL A 1 89 ? 8.404 -1.721 -19.155 1.00 85.12 89 VAL A N 1
ATOM 697 C CA . VAL A 1 89 ? 9.568 -1.082 -18.535 1.00 85.12 89 VAL A CA 1
ATOM 698 C C . VAL A 1 89 ? 9.128 0.255 -17.959 1.00 85.12 89 VAL A C 1
ATOM 700 O O . VAL A 1 89 ? 8.574 1.093 -18.671 1.00 85.12 89 VAL A O 1
ATOM 703 N N . MET A 1 90 ? 9.366 0.456 -16.670 1.00 81.56 90 MET A N 1
ATOM 704 C CA . MET A 1 90 ? 9.079 1.694 -15.960 1.00 81.56 90 MET A CA 1
ATOM 705 C C . MET A 1 90 ? 10.379 2.299 -15.457 1.00 81.56 90 MET A C 1
ATOM 707 O O . MET A 1 90 ? 11.189 1.620 -14.841 1.00 81.56 90 MET A O 1
ATOM 711 N N . HIS A 1 91 ? 10.565 3.591 -15.704 1.00 83.62 91 HIS A N 1
ATOM 712 C CA . HIS A 1 91 ? 11.644 4.373 -15.119 1.00 83.62 91 HIS A CA 1
ATOM 713 C C . HIS A 1 91 ? 11.021 5.497 -14.298 1.00 83.62 91 HIS A C 1
ATOM 715 O O . HIS A 1 91 ? 10.361 6.381 -14.847 1.00 83.62 91 HIS A O 1
ATOM 721 N N . ASN A 1 92 ? 11.245 5.479 -12.991 1.00 79.69 92 ASN A N 1
ATOM 722 C CA . ASN A 1 92 ? 10.738 6.472 -12.064 1.00 79.69 92 ASN A CA 1
ATOM 723 C C . ASN A 1 92 ? 11.902 7.208 -11.392 1.00 79.69 92 ASN A C 1
ATOM 725 O O . ASN A 1 92 ? 12.766 6.592 -10.771 1.00 79.69 92 ASN A O 1
ATOM 729 N N . THR A 1 93 ? 11.918 8.533 -11.512 1.00 79.50 93 THR A N 1
ATOM 730 C CA . THR A 1 93 ? 12.842 9.390 -10.763 1.00 79.50 93 THR A CA 1
ATOM 731 C C . THR A 1 93 ? 12.079 9.962 -9.585 1.00 79.50 93 THR A C 1
ATOM 733 O O . THR A 1 93 ? 11.073 10.644 -9.766 1.00 79.50 93 THR A O 1
ATOM 736 N N . CYS A 1 94 ? 12.544 9.678 -8.381 1.00 77.38 94 CYS A N 1
ATOM 737 C CA . CYS A 1 94 ? 11.896 10.058 -7.142 1.00 77.38 94 CYS A CA 1
ATOM 738 C C . CYS A 1 94 ? 12.905 10.749 -6.237 1.00 77.38 94 CYS A C 1
ATOM 740 O O . CYS A 1 94 ? 13.977 10.213 -5.996 1.00 77.38 94 CYS A O 1
ATOM 742 N N . GLU A 1 95 ? 12.549 11.894 -5.673 1.00 79.06 95 GLU A N 1
ATOM 743 C CA . GLU A 1 95 ? 13.276 12.403 -4.512 1.00 79.06 95 GLU A CA 1
ATOM 744 C C . GLU A 1 95 ? 12.753 11.651 -3.284 1.00 79.06 95 GLU A C 1
ATOM 746 O O . GLU A 1 95 ? 11.625 11.883 -2.836 1.00 79.06 95 GLU A O 1
ATOM 751 N N . ASP A 1 96 ? 13.541 10.703 -2.773 1.00 76.44 96 ASP A N 1
ATOM 752 C CA . ASP A 1 96 ? 13.088 9.766 -1.735 1.00 76.44 96 ASP A CA 1
ATOM 753 C C . ASP A 1 96 ? 12.631 10.500 -0.472 1.00 76.44 96 ASP A C 1
ATOM 755 O O . ASP A 1 96 ? 11.607 10.155 0.121 1.00 76.44 96 ASP A O 1
ATOM 759 N N . SER A 1 97 ? 13.342 11.566 -0.100 1.00 78.06 97 SER A N 1
ATOM 760 C CA . SER A 1 97 ? 12.999 12.401 1.051 1.00 78.06 97 SER A CA 1
ATOM 761 C C . SER A 1 97 ? 11.642 13.096 0.883 1.00 78.06 97 SER A C 1
ATOM 763 O O . SER A 1 97 ? 10.858 13.156 1.834 1.00 78.06 97 SER A O 1
ATOM 765 N N . LEU A 1 98 ? 11.329 13.581 -0.326 1.00 78.25 98 LEU A N 1
ATOM 766 C CA . LEU A 1 98 ? 10.055 14.253 -0.613 1.00 78.25 98 LEU A CA 1
ATOM 767 C C . LEU A 1 98 ? 8.874 13.278 -0.626 1.00 78.25 98 LEU A C 1
ATOM 769 O O . LEU A 1 98 ? 7.766 13.674 -0.272 1.00 78.25 98 LEU A O 1
ATOM 773 N N . LEU A 1 99 ? 9.101 12.014 -0.993 1.00 83.25 99 LEU A N 1
ATOM 774 C CA . LEU A 1 99 ? 8.079 10.970 -0.899 1.00 83.25 99 LEU A CA 1
ATOM 775 C C . LEU A 1 99 ? 7.908 10.447 0.533 1.00 83.25 99 LEU A C 1
ATOM 777 O O . LEU A 1 99 ? 6.789 10.161 0.950 1.00 83.25 99 LEU A O 1
ATOM 781 N N . ALA A 1 100 ? 8.994 10.329 1.300 1.00 85.25 100 ALA A N 1
ATOM 782 C CA . ALA A 1 100 ? 8.958 9.773 2.651 1.00 85.25 100 ALA A CA 1
ATOM 783 C C . ALA A 1 100 ? 8.334 10.728 3.681 1.00 85.25 100 ALA A C 1
ATOM 785 O O . ALA A 1 100 ? 7.592 10.282 4.556 1.00 85.25 100 ALA A O 1
ATOM 786 N N . ALA A 1 101 ? 8.605 12.033 3.584 1.00 88.62 101 ALA A N 1
ATOM 787 C CA . ALA A 1 101 ? 8.103 13.027 4.532 1.00 88.62 101 ALA A CA 1
ATOM 788 C C . ALA A 1 101 ? 6.566 13.006 4.725 1.00 88.62 101 ALA A C 1
ATOM 790 O O . ALA A 1 101 ? 6.129 12.901 5.874 1.00 88.62 101 ALA A O 1
ATOM 791 N N . PRO A 1 102 ? 5.725 13.049 3.669 1.00 91.94 102 PRO A N 1
ATOM 792 C CA . PRO A 1 102 ? 4.273 12.978 3.838 1.00 91.94 102 PRO A CA 1
ATOM 793 C C . PRO A 1 102 ? 3.803 11.621 4.381 1.00 91.94 102 PRO A C 1
ATOM 795 O O . PRO A 1 102 ? 2.902 11.588 5.211 1.00 91.94 102 PRO A O 1
ATOM 798 N N . ILE A 1 103 ? 4.455 10.514 4.007 1.00 90.25 103 ILE A N 1
ATOM 799 C CA . ILE A 1 103 ? 4.121 9.173 4.522 1.00 90.25 103 ILE A CA 1
ATOM 800 C C . ILE A 1 103 ? 4.326 9.103 6.041 1.00 90.25 103 ILE A C 1
ATOM 802 O O . ILE A 1 103 ? 3.511 8.513 6.748 1.00 90.25 103 ILE A O 1
ATOM 806 N N . ILE A 1 104 ? 5.394 9.718 6.559 1.00 90.81 104 ILE A N 1
ATOM 807 C CA . ILE A 1 104 ? 5.651 9.785 8.005 1.00 90.81 104 ILE A CA 1
ATOM 808 C C . ILE A 1 104 ? 4.555 10.589 8.711 1.00 90.81 104 ILE A C 1
ATOM 810 O O . ILE A 1 104 ? 4.076 10.167 9.765 1.00 90.81 104 ILE A O 1
ATOM 814 N N . LEU A 1 105 ? 4.144 11.725 8.139 1.00 93.12 105 LEU A N 1
ATOM 815 C CA . LEU A 1 105 ? 3.061 12.538 8.698 1.00 93.12 105 LEU A CA 1
ATOM 816 C C . LEU A 1 105 ? 1.748 11.751 8.746 1.00 93.12 105 LEU A C 1
ATOM 818 O O . LEU A 1 105 ? 1.123 11.676 9.805 1.00 93.12 105 LEU A O 1
ATOM 822 N N . ASP A 1 106 ? 1.380 11.096 7.647 1.00 93.31 106 ASP A N 1
ATOM 823 C CA . ASP A 1 106 ? 0.176 10.267 7.580 1.00 93.31 106 ASP A CA 1
ATOM 824 C C . ASP A 1 106 ? 0.236 9.100 8.574 1.00 93.31 106 ASP A C 1
ATOM 826 O O . ASP A 1 106 ? -0.770 8.763 9.197 1.00 93.31 106 ASP A O 1
ATOM 830 N N . LEU A 1 107 ? 1.418 8.510 8.787 1.00 91.69 107 LEU A N 1
ATOM 831 C CA . LEU A 1 107 ? 1.601 7.415 9.737 1.00 91.69 107 LEU A CA 1
ATOM 832 C C . LEU A 1 107 ? 1.328 7.870 11.172 1.00 91.69 107 LEU A C 1
ATOM 834 O O . LEU A 1 107 ? 0.635 7.171 11.909 1.00 91.69 107 LEU A O 1
ATOM 838 N N . VAL A 1 108 ? 1.837 9.042 11.563 1.00 93.19 108 VAL A N 1
ATOM 839 C CA . VAL A 1 108 ? 1.603 9.611 12.899 1.00 93.19 108 VAL A CA 1
ATOM 840 C C . VAL A 1 108 ? 0.130 9.967 13.085 1.00 93.19 108 VAL A C 1
ATOM 842 O O . VAL A 1 108 ? -0.453 9.629 14.115 1.00 93.19 108 VAL A O 1
ATOM 845 N N . LEU A 1 109 ? -0.487 10.600 12.084 1.00 93.25 109 LEU A N 1
ATOM 846 C CA . LEU A 1 109 ? -1.896 10.991 12.133 1.00 93.25 109 LEU A CA 1
ATOM 847 C C . LEU A 1 109 ? -2.823 9.776 12.224 1.00 93.25 109 LEU A C 1
ATOM 849 O O . LEU A 1 109 ? -3.730 9.753 13.055 1.00 93.25 109 LEU A O 1
ATOM 853 N N . LEU A 1 110 ? -2.587 8.747 11.406 1.00 91.12 110 LEU A N 1
ATOM 854 C CA . LEU A 1 110 ? -3.372 7.518 11.456 1.00 91.12 110 LEU A CA 1
ATOM 855 C C . LEU A 1 110 ? -3.125 6.745 12.749 1.00 91.12 110 LEU A C 1
ATOM 857 O O . LEU A 1 110 ? -4.084 6.246 13.331 1.00 91.12 110 LEU A O 1
ATOM 861 N N . ALA A 1 111 ? -1.884 6.667 13.235 1.00 90.88 111 ALA A N 1
ATOM 862 C CA . ALA A 1 111 ? -1.593 5.998 14.498 1.00 90.88 111 ALA A CA 1
ATOM 863 C C . ALA A 1 111 ? -2.343 6.670 15.655 1.00 90.88 111 ALA A C 1
ATOM 865 O O . ALA A 1 111 ? -3.051 5.989 16.396 1.00 90.88 111 ALA A O 1
ATOM 866 N N . GLU A 1 112 ? -2.283 7.998 15.759 1.00 93.06 112 GLU A N 1
ATOM 867 C CA . GLU A 1 112 ? -3.027 8.750 16.772 1.00 93.06 112 GLU A CA 1
ATOM 868 C C . GLU A 1 112 ? -4.543 8.531 16.627 1.00 93.06 112 GLU A C 1
ATOM 870 O O . GLU A 1 112 ? -5.200 8.172 17.607 1.00 93.06 112 GLU A O 1
ATOM 875 N N . LEU A 1 113 ? -5.091 8.607 15.408 1.00 91.06 113 LEU A N 1
ATOM 876 C CA . LEU A 1 113 ? -6.513 8.364 15.155 1.00 91.06 113 LEU A CA 1
ATOM 877 C C . LEU A 1 113 ? -6.943 6.961 15.604 1.00 91.06 113 LEU A C 1
ATOM 879 O O . LEU A 1 113 ? -7.989 6.812 16.236 1.00 91.06 113 LEU A O 1
ATOM 883 N N . THR A 1 114 ? -6.135 5.932 15.331 1.00 89.56 114 THR A N 1
ATOM 884 C CA . THR A 1 114 ? -6.452 4.563 15.761 1.00 89.56 114 THR A CA 1
ATOM 885 C C . THR A 1 114 ? -6.501 4.411 17.279 1.00 89.56 114 THR A C 1
ATOM 887 O O . THR A 1 114 ? -7.283 3.598 17.765 1.00 89.56 114 THR A O 1
ATOM 890 N N . THR A 1 115 ? -5.763 5.221 18.050 1.00 89.50 115 THR A N 1
ATOM 891 C CA . THR A 1 115 ? -5.871 5.197 19.522 1.00 89.50 115 THR A CA 1
ATOM 892 C C . THR A 1 115 ? -7.200 5.756 20.040 1.00 89.50 115 THR A C 1
ATOM 894 O O . THR A 1 115 ? -7.627 5.400 21.137 1.00 89.50 115 THR A O 1
ATOM 897 N N . ARG A 1 116 ? -7.882 6.595 19.247 1.00 91.50 116 ARG A N 1
ATOM 898 C CA . ARG A 1 116 ? -9.176 7.205 19.593 1.00 91.50 116 ARG A CA 1
ATOM 899 C C . ARG A 1 116 ? -10.385 6.365 19.185 1.00 91.50 116 ARG A C 1
ATOM 901 O O . ARG A 1 116 ? -11.497 6.650 19.621 1.00 91.50 116 ARG A O 1
ATOM 908 N N . ILE A 1 117 ? -10.192 5.347 18.351 1.00 90.25 117 ILE A N 1
ATOM 909 C CA . ILE A 1 117 ? -11.274 4.493 17.860 1.00 90.25 117 ILE A CA 1
ATOM 910 C C . ILE A 1 117 ? -11.415 3.268 18.765 1.00 90.25 117 ILE A C 1
ATOM 912 O O . ILE A 1 117 ? -10.453 2.548 19.033 1.00 90.25 117 ILE A O 1
ATOM 916 N N . GLN A 1 118 ? -12.649 3.003 19.186 1.00 90.25 118 GLN A N 1
ATOM 917 C CA . GLN A 1 118 ? -13.018 1.808 19.931 1.00 90.25 118 GLN A CA 1
ATOM 918 C C . GLN A 1 118 ? -14.243 1.156 19.290 1.00 90.25 118 GLN A C 1
ATOM 920 O O . GLN A 1 118 ? -15.144 1.845 18.811 1.00 90.25 118 GLN A O 1
ATOM 925 N N . PHE A 1 119 ? -14.294 -0.171 19.297 1.00 87.06 119 PHE A N 1
ATOM 926 C CA . PHE A 1 119 ? -15.397 -0.947 18.735 1.00 87.06 119 PHE A CA 1
ATOM 927 C C . PHE A 1 119 ? -15.840 -2.034 19.712 1.00 87.06 119 PHE A C 1
ATOM 929 O O . PHE A 1 119 ? -15.088 -2.452 20.588 1.00 87.06 119 PHE A O 1
ATOM 936 N N . LYS A 1 120 ? -17.086 -2.481 19.578 1.00 89.81 120 LYS A N 1
ATOM 937 C CA . LYS A 1 120 ? -17.653 -3.580 20.363 1.00 89.81 120 LYS A CA 1
ATOM 938 C C . LYS A 1 120 ? -18.377 -4.543 19.433 1.00 89.81 120 LYS A C 1
ATOM 940 O O . LYS A 1 120 ? -18.977 -4.104 18.451 1.00 89.81 120 LYS A O 1
ATOM 945 N N . ALA A 1 121 ? -18.333 -5.834 19.740 1.00 84.56 121 ALA A N 1
ATOM 946 C CA . ALA A 1 121 ? -19.199 -6.806 19.084 1.00 84.56 121 ALA A CA 1
ATOM 947 C C . ALA A 1 121 ? -20.642 -6.671 19.609 1.00 84.56 121 ALA A C 1
ATOM 949 O O . ALA A 1 121 ? -20.850 -6.218 20.734 1.00 84.56 121 ALA A O 1
ATOM 950 N N . GLU A 1 122 ? -21.643 -7.077 18.819 1.00 79.94 122 GLU A N 1
ATOM 951 C CA . GLU A 1 122 ? -23.071 -6.953 19.185 1.00 79.94 122 GLU A CA 1
ATOM 952 C C . GLU A 1 122 ? -23.407 -7.569 20.551 1.00 79.94 122 GLU A C 1
ATOM 954 O O . GLU A 1 122 ? -24.197 -7.009 21.308 1.00 79.94 122 GLU A O 1
ATOM 959 N N . TYR A 1 123 ? -22.770 -8.692 20.883 1.00 80.81 123 TYR A N 1
ATOM 960 C CA . TYR A 1 123 ? -23.020 -9.454 22.109 1.00 80.81 123 TYR A CA 1
ATOM 961 C C . TYR A 1 123 ? -22.038 -9.130 23.239 1.00 80.81 123 TYR A C 1
ATOM 963 O O . TYR A 1 123 ? -22.048 -9.788 24.279 1.00 80.81 123 TYR A O 1
ATOM 971 N N . GLU A 1 124 ? -21.175 -8.130 23.052 1.00 83.94 124 GLU A N 1
ATOM 972 C CA . GLU A 1 124 ? -20.117 -7.797 23.993 1.00 83.94 124 GLU A CA 1
ATOM 973 C C . GLU A 1 124 ? -20.356 -6.424 24.630 1.00 83.94 124 GLU A C 1
ATOM 975 O O . GLU A 1 124 ? -20.526 -5.404 23.964 1.00 83.94 124 GLU A O 1
ATOM 980 N N . GLY A 1 125 ? -20.381 -6.392 25.965 1.00 83.00 125 GLY A N 1
ATOM 981 C CA . GLY A 1 125 ? -20.655 -5.167 26.723 1.00 83.00 125 GLY A CA 1
ATOM 982 C C . GLY A 1 125 ? -19.469 -4.203 26.821 1.00 83.00 125 GLY A C 1
ATOM 983 O O . GLY A 1 125 ? -19.633 -3.098 27.336 1.00 83.00 125 GLY A O 1
ATOM 984 N N . LYS A 1 126 ? -18.277 -4.608 26.368 1.00 90.81 126 LYS A N 1
ATOM 985 C CA . LYS A 1 126 ? -17.042 -3.827 26.489 1.00 90.81 126 LYS A CA 1
ATOM 986 C C . LYS A 1 126 ? -16.561 -3.359 25.124 1.00 90.81 126 LYS A C 1
ATOM 988 O O . LYS A 1 126 ? -16.591 -4.101 24.149 1.00 90.81 126 LYS A O 1
ATOM 993 N N . PHE A 1 127 ? -16.109 -2.114 25.093 1.00 89.38 127 PHE A N 1
ATOM 994 C CA . PHE A 1 127 ? -15.389 -1.559 23.962 1.00 89.38 127 PHE A CA 1
ATOM 995 C C . PHE A 1 127 ? -13.934 -2.019 24.000 1.00 89.38 127 PHE A C 1
ATOM 997 O O . PHE A 1 127 ? -13.303 -2.020 25.058 1.00 89.38 127 PHE A O 1
ATOM 1004 N N . HIS A 1 128 ? -13.411 -2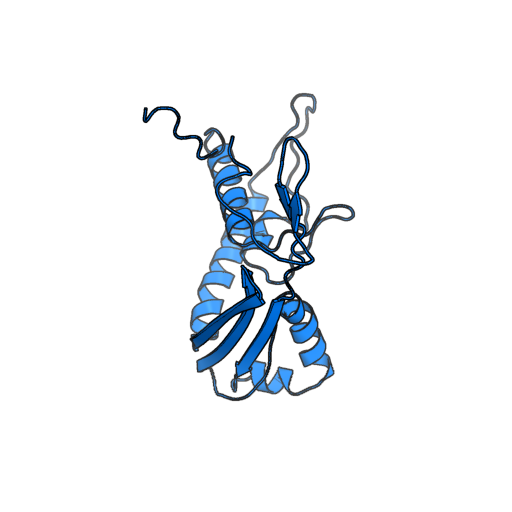.362 22.831 1.00 87.38 128 HIS A N 1
ATOM 1005 C CA . HIS A 1 128 ? -12.029 -2.751 22.608 1.00 87.38 128 HIS A CA 1
ATOM 1006 C C . HIS A 1 128 ? -11.361 -1.759 21.664 1.00 87.38 128 HIS A C 1
ATOM 1008 O O . HIS A 1 128 ? -11.987 -1.226 20.746 1.00 87.38 128 HIS A O 1
ATOM 1014 N N . SER A 1 129 ? -10.080 -1.502 21.904 1.00 87.31 129 SER A N 1
ATOM 1015 C CA . SER A 1 129 ? -9.225 -0.749 20.990 1.00 87.31 129 SER A CA 1
ATOM 1016 C C . SER A 1 129 ? -8.681 -1.655 19.884 1.00 87.31 129 SER A C 1
ATOM 1018 O O . SER A 1 129 ? -8.765 -2.883 19.956 1.00 87.31 129 SER A O 1
ATOM 1020 N N . PHE A 1 130 ? -8.046 -1.054 18.878 1.00 83.88 130 PHE A N 1
ATOM 1021 C CA . PHE A 1 130 ? -7.288 -1.813 17.888 1.00 83.88 130 PHE A CA 1
ATOM 1022 C C . PHE A 1 130 ? -6.183 -2.669 18.518 1.00 83.88 130 PHE A C 1
ATOM 1024 O O . PHE A 1 130 ? -5.609 -2.333 19.557 1.00 83.88 130 PHE A O 1
ATOM 1031 N N . HIS A 1 131 ? -5.859 -3.770 17.838 1.00 82.06 131 HIS A N 1
ATOM 1032 C CA . HIS A 1 131 ? -4.669 -4.555 18.141 1.00 82.06 131 HIS A CA 1
ATOM 1033 C C . HIS A 1 131 ? -3.406 -3.683 17.956 1.00 82.06 131 HIS A C 1
ATOM 1035 O O . HIS A 1 131 ? -3.348 -2.939 16.974 1.00 82.06 131 HIS A O 1
ATOM 1041 N N . PRO A 1 132 ? -2.372 -3.797 18.818 1.00 66.00 132 PRO A N 1
ATOM 1042 C CA . PRO A 1 132 ? -1.171 -2.952 18.754 1.00 66.00 132 PRO A CA 1
ATOM 1043 C C . PRO A 1 132 ? -0.461 -2.944 17.390 1.00 66.00 132 PRO A C 1
ATOM 1045 O O . PRO A 1 132 ? 0.025 -1.912 16.942 1.00 66.00 132 PRO A O 1
ATOM 1048 N N . GLY A 1 133 ? -0.440 -4.085 16.694 1.00 65.19 133 GLY A N 1
ATOM 1049 C CA . GLY A 1 133 ? -0.013 -4.188 15.291 1.00 65.19 133 GLY A CA 1
ATOM 1050 C C . GLY A 1 133 ? -1.103 -3.719 14.324 1.00 65.19 133 GLY A C 1
ATOM 1051 O O . GLY A 1 133 ? -1.603 -4.529 13.547 1.00 65.19 133 GLY A O 1
ATOM 1052 N N . ALA A 1 134 ? -1.548 -2.467 14.448 1.00 68.00 134 ALA A N 1
ATOM 1053 C CA . ALA A 1 134 ? -2.719 -1.935 13.756 1.00 68.00 134 ALA A CA 1
ATOM 1054 C C . ALA A 1 134 ? -2.624 -2.139 12.233 1.00 68.00 134 ALA A C 1
ATOM 1056 O O . ALA A 1 134 ? -1.895 -1.435 11.536 1.00 68.00 134 ALA A O 1
ATOM 1057 N N . THR A 1 135 ? -3.423 -3.070 11.697 1.00 75.31 135 THR A N 1
ATOM 1058 C CA . THR A 1 135 ? -3.471 -3.415 10.263 1.00 75.31 135 THR A CA 1
ATOM 1059 C C . THR A 1 135 ? -3.802 -2.210 9.378 1.00 75.31 135 THR A C 1
ATOM 1061 O O . THR A 1 135 ? -3.468 -2.197 8.198 1.00 75.31 135 THR A O 1
ATOM 1064 N N . ILE A 1 136 ? -4.399 -1.162 9.945 1.00 82.94 136 ILE A N 1
ATOM 1065 C CA . ILE A 1 136 ? -4.689 0.112 9.274 1.00 82.94 136 ILE A CA 1
ATOM 1066 C C . ILE A 1 136 ? -3.410 0.781 8.752 1.00 82.94 136 ILE A C 1
ATOM 1068 O O . ILE A 1 136 ? -3.395 1.306 7.642 1.00 82.94 136 ILE A O 1
ATOM 1072 N N . LEU A 1 137 ? -2.308 0.683 9.501 1.00 87.56 137 LEU A N 1
ATOM 1073 C CA . LEU A 1 137 ? -1.016 1.271 9.128 1.00 87.56 137 LEU A CA 1
ATOM 1074 C C . LEU A 1 137 ? -0.313 0.493 8.001 1.00 87.56 137 LEU A C 1
ATOM 1076 O O . LEU A 1 137 ? 0.738 0.912 7.511 1.00 87.56 137 LEU A O 1
ATOM 1080 N N . SER A 1 138 ? -0.891 -0.628 7.549 1.00 88.50 138 SER A N 1
ATOM 1081 C CA . SER A 1 138 ? -0.338 -1.413 6.442 1.00 88.50 138 SER A CA 1
ATOM 1082 C C . SER A 1 138 ? -0.242 -0.633 5.135 1.00 88.50 138 SER A C 1
ATOM 1084 O O . SER A 1 138 ? 0.697 -0.852 4.381 1.00 88.50 138 SER A O 1
ATOM 1086 N N . TYR A 1 139 ? -1.142 0.329 4.915 1.00 89.31 139 TYR A N 1
ATOM 1087 C CA . TYR A 1 139 ? -1.143 1.191 3.731 1.00 89.31 139 TYR A CA 1
ATOM 1088 C C . TYR A 1 139 ? 0.150 2.010 3.565 1.00 89.31 139 TYR A C 1
ATOM 1090 O O . TYR A 1 139 ? 0.557 2.314 2.448 1.00 89.31 139 TYR A O 1
ATOM 1098 N N . LEU A 1 140 ? 0.807 2.353 4.677 1.00 90.75 140 LEU A N 1
ATOM 1099 C CA . LEU A 1 140 ? 1.991 3.217 4.711 1.00 90.75 140 LEU A CA 1
ATOM 1100 C C . LEU A 1 140 ? 3.288 2.442 4.978 1.00 90.75 140 LEU A C 1
ATOM 1102 O O . LEU A 1 140 ? 4.352 3.044 5.121 1.00 90.75 140 LEU A O 1
ATOM 1106 N N . SER A 1 141 ? 3.223 1.110 5.072 1.00 86.31 141 SER A N 1
ATOM 1107 C CA . SER A 1 141 ? 4.375 0.266 5.392 1.00 86.31 141 SER A CA 1
ATOM 1108 C C . SER A 1 141 ? 4.619 -0.789 4.322 1.00 86.31 141 SER A C 1
ATOM 1110 O O . SER A 1 141 ? 3.704 -1.401 3.781 1.00 86.31 141 SER A O 1
ATOM 1112 N N . LYS A 1 142 ? 5.900 -1.020 4.018 1.00 82.69 142 LYS A N 1
ATOM 1113 C CA . LYS A 1 142 ? 6.298 -1.969 2.971 1.00 82.69 142 LYS A CA 1
ATOM 1114 C C . LYS A 1 142 ? 6.135 -3.434 3.395 1.00 82.69 142 LYS A C 1
ATOM 1116 O O . LYS A 1 142 ? 5.862 -4.292 2.565 1.00 82.69 142 LYS A O 1
ATOM 1121 N N . ALA A 1 143 ? 6.328 -3.709 4.681 1.00 83.38 143 ALA A N 1
ATOM 1122 C CA . ALA A 1 143 ? 6.184 -5.027 5.286 1.00 83.38 143 ALA A CA 1
ATOM 1123 C C . ALA A 1 143 ? 5.297 -4.876 6.530 1.00 83.38 143 ALA A C 1
ATOM 1125 O O . ALA A 1 143 ? 5.816 -4.618 7.620 1.00 83.38 143 ALA A O 1
ATOM 1126 N N . PRO A 1 144 ? 3.966 -4.929 6.369 1.00 84.44 144 PRO A N 1
ATOM 1127 C CA . PRO A 1 144 ? 3.056 -4.627 7.457 1.00 84.44 144 PRO A CA 1
ATOM 1128 C C . PRO A 1 144 ? 3.107 -5.711 8.531 1.00 84.44 144 PRO A C 1
ATOM 1130 O O . PRO A 1 144 ? 3.043 -6.907 8.240 1.00 84.44 144 PRO A O 1
ATOM 1133 N N . LEU A 1 145 ? 3.197 -5.281 9.789 1.00 83.94 145 LEU A N 1
ATOM 1134 C CA . LEU A 1 145 ? 3.098 -6.172 10.936 1.00 83.94 145 LEU A CA 1
ATOM 1135 C C . LEU A 1 145 ? 1.625 -6.506 11.179 1.00 83.94 145 LEU A C 1
ATOM 1137 O O . LEU A 1 145 ? 0.811 -5.610 11.396 1.00 83.94 145 LEU A O 1
ATOM 1141 N N . VAL A 1 146 ? 1.291 -7.794 11.161 1.00 84.69 146 VAL A N 1
ATOM 1142 C CA . VAL A 1 146 ? -0.077 -8.283 11.365 1.00 84.69 146 VAL A CA 1
ATOM 1143 C C . VAL A 1 146 ? -0.136 -9.261 12.544 1.00 84.69 146 VAL A C 1
ATOM 1145 O O . VAL A 1 146 ? 0.881 -9.883 12.866 1.00 84.69 146 VAL A O 1
ATOM 1148 N N . PRO A 1 147 ? -1.293 -9.403 13.221 1.00 84.88 147 PRO A N 1
ATOM 1149 C CA . PRO A 1 147 ? -1.452 -10.373 14.301 1.00 84.88 147 PRO A CA 1
ATOM 1150 C C . PRO A 1 147 ? -1.123 -11.814 13.864 1.00 84.88 147 PRO A C 1
ATOM 1152 O O . PRO A 1 147 ? -1.372 -12.177 12.706 1.00 84.88 147 PRO A O 1
ATOM 1155 N N . PRO A 1 148 ? -0.625 -12.671 14.775 1.00 83.31 148 PRO A N 1
ATOM 1156 C CA . PRO A 1 148 ? -0.362 -14.074 14.469 1.00 83.31 148 PRO A CA 1
ATOM 1157 C C . PRO A 1 148 ? -1.600 -14.780 13.897 1.00 83.31 148 PRO A C 1
ATOM 1159 O O . PRO A 1 148 ? -2.698 -14.651 14.432 1.00 83.31 148 PRO A O 1
ATOM 1162 N N . GLY A 1 149 ? -1.421 -15.527 12.806 1.00 83.38 149 GLY A N 1
ATOM 1163 C CA . GLY A 1 149 ? -2.504 -16.262 12.142 1.00 83.38 149 GLY A CA 1
ATOM 1164 C C . GLY A 1 149 ? -3.350 -15.443 11.160 1.00 83.38 149 GLY A C 1
ATOM 1165 O O . GLY A 1 149 ? -4.262 -16.001 10.554 1.00 83.38 149 GLY A O 1
ATOM 1166 N N . THR A 1 150 ? -3.053 -14.154 10.957 1.00 84.19 150 THR A N 1
ATOM 1167 C CA . THR A 1 150 ? -3.733 -13.322 9.949 1.00 84.19 150 THR A CA 1
ATOM 1168 C C . THR A 1 150 ? -2.915 -13.197 8.657 1.00 84.19 150 THR A C 1
ATOM 1170 O O . THR A 1 150 ? -1.682 -13.171 8.710 1.00 84.19 150 THR A O 1
ATOM 1173 N N . PRO A 1 151 ? -3.563 -13.139 7.477 1.00 86.19 151 PRO A N 1
ATOM 1174 C CA . PRO A 1 151 ? -2.853 -12.997 6.212 1.00 86.19 151 PRO A CA 1
ATOM 1175 C C . PRO A 1 151 ? -2.322 -11.571 6.014 1.00 86.19 151 PRO A C 1
ATOM 1177 O O . PRO A 1 151 ? -3.009 -10.584 6.276 1.00 86.19 151 PRO A O 1
ATOM 1180 N N . VAL A 1 152 ? -1.111 -11.471 5.467 1.00 85.88 152 VAL A N 1
ATOM 1181 C CA . VAL A 1 152 ? -0.504 -10.205 5.036 1.00 85.88 152 VAL A CA 1
ATOM 1182 C C . VAL A 1 152 ? -1.097 -9.801 3.685 1.00 85.88 152 VAL A C 1
ATOM 1184 O O . VAL A 1 152 ? -1.049 -10.566 2.722 1.00 85.88 152 VAL A O 1
ATOM 1187 N N . VAL A 1 153 ? -1.633 -8.584 3.586 1.00 86.12 153 VAL A N 1
ATOM 1188 C CA . VAL A 1 153 ? -2.138 -8.014 2.328 1.00 86.12 153 VAL A CA 1
ATOM 1189 C C . VAL A 1 153 ? -1.246 -6.845 1.931 1.00 86.12 153 VAL A C 1
ATOM 1191 O O . VAL A 1 153 ? -1.262 -5.832 2.616 1.00 86.12 153 VAL A O 1
ATOM 1194 N N . ASN A 1 154 ? -0.515 -6.967 0.817 1.00 86.56 154 ASN A N 1
ATOM 1195 C CA . ASN A 1 154 ? 0.375 -5.916 0.283 1.00 86.56 154 ASN A CA 1
ATOM 1196 C C . ASN A 1 154 ? -0.231 -5.131 -0.896 1.00 86.56 154 ASN A C 1
ATOM 1198 O O . ASN A 1 154 ? 0.375 -4.196 -1.409 1.00 86.56 154 ASN A O 1
ATOM 1202 N N . ALA A 1 155 ? -1.421 -5.517 -1.369 1.00 87.62 155 ALA A N 1
ATOM 1203 C CA . ALA A 1 155 ? -2.074 -4.834 -2.481 1.00 87.62 155 ALA A CA 1
ATOM 1204 C C . ALA A 1 155 ? -2.570 -3.447 -2.040 1.00 87.62 155 ALA A C 1
ATOM 1206 O O . ALA A 1 155 ? -3.575 -3.346 -1.330 1.00 87.62 155 ALA A O 1
ATOM 1207 N N . LEU A 1 156 ? -1.898 -2.391 -2.508 1.00 87.81 156 LEU A N 1
ATOM 1208 C CA . LEU A 1 156 ? -2.136 -1.005 -2.093 1.00 87.81 156 LEU A CA 1
ATOM 1209 C C . LEU A 1 156 ? -3.608 -0.578 -2.235 1.00 87.81 156 LEU A C 1
ATOM 1211 O O . LEU A 1 156 ? -4.179 0.007 -1.319 1.00 87.81 156 LEU A O 1
ATOM 1215 N N . SER A 1 157 ? -4.272 -0.936 -3.339 1.00 90.00 157 SER A N 1
ATOM 1216 C CA . SER A 1 157 ? -5.691 -0.608 -3.554 1.00 90.00 157 SER A CA 1
ATOM 1217 C C . SER A 1 157 ? -6.618 -1.280 -2.538 1.00 90.00 157 SER A C 1
ATOM 1219 O O . SER A 1 157 ? -7.599 -0.674 -2.112 1.00 90.00 157 SER A O 1
ATOM 1221 N N . LYS A 1 158 ? -6.306 -2.513 -2.110 1.00 89.50 158 LYS A N 1
ATOM 1222 C CA . LYS A 1 158 ? -7.084 -3.220 -1.078 1.00 89.50 158 LYS A CA 1
ATOM 1223 C C . LYS A 1 158 ? -6.863 -2.596 0.297 1.00 89.50 158 LYS A C 1
ATOM 1225 O O . LYS A 1 158 ? -7.820 -2.435 1.047 1.00 89.50 158 LYS A O 1
ATOM 1230 N N . GLN A 1 159 ? -5.625 -2.215 0.606 1.00 90.94 159 GLN A N 1
ATOM 1231 C CA . GLN A 1 159 ? -5.295 -1.503 1.842 1.00 90.94 159 GLN A CA 1
ATOM 1232 C C . GLN A 1 159 ? -5.992 -0.132 1.900 1.00 90.94 159 GLN A C 1
ATOM 1234 O O . GLN A 1 159 ? -6.588 0.204 2.920 1.00 90.94 159 GLN A O 1
ATOM 1239 N N . ARG A 1 160 ? -6.014 0.622 0.789 1.00 92.12 160 ARG A N 1
ATOM 1240 C CA . ARG A 1 160 ? -6.756 1.890 0.680 1.00 92.12 160 ARG A CA 1
ATOM 1241 C C . ARG A 1 160 ? -8.255 1.698 0.890 1.00 92.12 160 ARG A C 1
ATOM 1243 O O . ARG A 1 160 ? -8.851 2.427 1.674 1.00 92.12 160 ARG A O 1
ATOM 1250 N N . ALA A 1 161 ? -8.853 0.710 0.224 1.00 92.56 161 ALA A N 1
ATOM 1251 C CA . ALA A 1 161 ? -10.276 0.407 0.374 1.00 92.56 161 ALA A CA 1
ATOM 1252 C C . ALA A 1 161 ? -10.631 0.009 1.818 1.00 92.56 161 ALA A C 1
ATOM 1254 O O . ALA A 1 161 ? -11.688 0.377 2.322 1.00 92.56 161 ALA A O 1
ATOM 1255 N N . MET A 1 162 ? -9.743 -0.715 2.506 1.00 91.62 162 MET A N 1
ATOM 1256 C CA . MET A 1 162 ? -9.896 -1.025 3.930 1.00 91.62 162 MET A CA 1
ATOM 1257 C C . MET A 1 162 ? -9.898 0.249 4.785 1.00 91.62 162 MET A C 1
ATOM 1259 O O . MET A 1 162 ? -10.825 0.430 5.572 1.00 91.62 162 MET A O 1
ATOM 1263 N N . LEU A 1 163 ? -8.927 1.149 4.590 1.00 91.56 163 LEU A N 1
ATOM 1264 C CA . LEU A 1 163 ? -8.860 2.417 5.323 1.00 91.56 163 LEU A CA 1
ATOM 1265 C C . LEU A 1 163 ? -10.120 3.262 5.088 1.00 91.56 163 LEU A C 1
ATOM 1267 O O . LEU A 1 163 ? -10.732 3.739 6.042 1.00 91.56 163 LEU A O 1
ATOM 1271 N N . GLU A 1 164 ? -10.541 3.398 3.831 1.00 93.25 164 GLU A N 1
ATOM 1272 C CA . GLU A 1 164 ? -11.750 4.135 3.464 1.00 93.25 164 GLU A CA 1
ATOM 1273 C C . GLU A 1 164 ? -12.993 3.555 4.147 1.00 93.25 164 GLU A C 1
ATOM 1275 O O . GLU A 1 164 ? -13.758 4.290 4.767 1.00 93.25 164 GLU A O 1
ATOM 1280 N N . ASN A 1 165 ? -13.172 2.235 4.105 1.00 92.75 165 ASN A N 1
ATOM 1281 C CA . ASN A 1 165 ? -14.323 1.579 4.719 1.00 92.75 165 ASN A CA 1
ATOM 1282 C C . ASN A 1 165 ? -14.349 1.715 6.246 1.00 92.75 165 ASN A C 1
ATOM 1284 O O . ASN A 1 165 ? -15.429 1.844 6.820 1.00 92.75 165 ASN A O 1
ATOM 1288 N N . ILE A 1 166 ? -13.188 1.739 6.905 1.00 90.88 166 ILE A N 1
ATOM 1289 C CA . ILE A 1 166 ? -13.107 1.995 8.349 1.00 90.88 166 ILE A CA 1
ATOM 1290 C C . ILE A 1 166 ? -13.522 3.433 8.661 1.00 90.88 166 ILE A C 1
ATOM 1292 O O . ILE A 1 166 ? -14.356 3.648 9.537 1.00 90.88 166 ILE A O 1
ATOM 1296 N N . LEU A 1 167 ? -13.007 4.416 7.918 1.00 92.25 167 LEU A N 1
ATOM 1297 C CA . LEU A 1 167 ? -13.379 5.820 8.116 1.00 92.25 167 LEU A CA 1
ATOM 1298 C C . LEU A 1 167 ? -14.866 6.066 7.823 1.00 92.25 167 LEU A C 1
ATOM 1300 O O . LEU A 1 167 ? -15.523 6.796 8.563 1.00 92.25 167 LEU A O 1
ATOM 1304 N N . ARG A 1 168 ? -15.424 5.410 6.798 1.00 94.31 168 ARG A N 1
ATOM 1305 C CA . ARG A 1 168 ? -16.867 5.416 6.505 1.00 94.31 168 ARG A CA 1
ATOM 1306 C C . ARG A 1 168 ? -17.680 4.842 7.661 1.00 94.31 168 ARG A C 1
ATOM 1308 O O . ARG A 1 168 ? -18.666 5.453 8.066 1.00 94.31 168 ARG A O 1
ATOM 1315 N N . ALA A 1 169 ? -17.240 3.724 8.237 1.00 91.75 169 ALA A N 1
ATOM 1316 C CA . ALA A 1 169 ? -17.889 3.145 9.407 1.00 91.75 169 ALA A CA 1
ATOM 1317 C C . ALA A 1 169 ? -17.854 4.101 10.615 1.00 91.75 169 ALA A C 1
ATOM 1319 O O . ALA A 1 169 ? -18.861 4.232 11.309 1.00 91.75 169 ALA A O 1
ATOM 1320 N N . CYS A 1 170 ? -16.753 4.836 10.828 1.00 90.88 170 CYS A N 1
ATOM 1321 C CA . CYS A 1 170 ? -16.654 5.846 11.890 1.00 90.88 170 CYS A CA 1
ATOM 1322 C C . CYS A 1 170 ? -17.679 6.986 11.754 1.00 90.88 170 CYS A C 1
ATOM 1324 O O . CYS A 1 170 ? -18.060 7.572 12.764 1.00 90.88 170 CYS A O 1
ATOM 1326 N N . VAL A 1 171 ? -18.142 7.289 10.536 1.00 94.56 171 VAL A N 1
ATOM 1327 C CA . VAL A 1 171 ? -19.193 8.293 10.276 1.00 94.56 171 VAL A CA 1
ATOM 1328 C C . VAL A 1 171 ? -20.581 7.676 10.047 1.00 94.56 171 VAL A C 1
ATOM 1330 O O . VAL A 1 171 ? -21.510 8.380 9.661 1.00 94.56 171 VAL A O 1
ATOM 1333 N N . GLY A 1 172 ? -20.746 6.370 10.288 1.00 92.06 172 GLY A N 1
ATOM 1334 C CA . GLY A 1 172 ? -22.030 5.671 10.168 1.00 92.06 172 GLY A CA 1
ATOM 1335 C C . GLY A 1 172 ? -22.464 5.353 8.732 1.00 92.06 172 GLY A C 1
ATOM 1336 O O . GLY A 1 172 ? -23.636 5.065 8.498 1.00 92.06 172 GLY A O 1
ATOM 1337 N N . LEU A 1 173 ? -21.544 5.398 7.766 1.00 93.50 173 LEU A N 1
ATOM 1338 C CA . LEU A 1 173 ? -21.815 5.040 6.375 1.00 93.50 173 LEU A CA 1
ATOM 1339 C C . LEU A 1 173 ? -21.535 3.557 6.116 1.00 93.50 173 LEU A C 1
ATOM 1341 O O . LEU A 1 173 ? -20.596 2.970 6.655 1.00 93.50 173 LEU A O 1
ATOM 1345 N N . ALA A 1 174 ? -22.328 2.965 5.223 1.00 92.06 174 ALA A N 1
ATOM 1346 C CA . ALA A 1 174 ? -22.096 1.611 4.736 1.00 92.06 174 ALA A CA 1
ATOM 1347 C C . ALA A 1 174 ? -20.769 1.517 3.947 1.00 92.06 174 ALA A C 1
ATOM 1349 O O . ALA A 1 174 ? -20.357 2.504 3.315 1.00 92.06 174 ALA A O 1
ATOM 1350 N N . PRO A 1 175 ? -20.108 0.343 3.950 1.00 92.12 175 PRO A N 1
ATOM 1351 C CA . PRO A 1 175 ? -18.881 0.130 3.192 1.00 92.12 175 PRO A CA 1
ATOM 1352 C C . PRO A 1 175 ? -19.125 0.277 1.689 1.00 92.12 175 PRO A C 1
ATOM 1354 O O . PRO A 1 175 ? -20.171 -0.124 1.169 1.00 92.12 175 PRO A O 1
ATOM 1357 N N . GLU A 1 176 ? -18.134 0.829 0.996 1.00 90.50 176 GLU A N 1
ATOM 1358 C CA . GLU A 1 176 ? -18.157 0.964 -0.452 1.00 90.50 176 GLU A CA 1
ATOM 1359 C C . GLU A 1 176 ? -18.041 -0.418 -1.103 1.00 90.50 176 GLU A C 1
ATOM 1361 O O . GLU A 1 176 ? -17.140 -1.204 -0.794 1.00 90.50 176 GLU A O 1
ATOM 1366 N N . ASN A 1 177 ? -18.990 -0.732 -1.984 1.00 86.69 177 ASN A N 1
ATOM 1367 C CA . ASN A 1 177 ? -19.114 -2.050 -2.605 1.00 86.69 177 ASN A CA 1
ATOM 1368 C C . ASN A 1 177 ? -19.085 -2.000 -4.137 1.00 86.69 177 ASN A C 1
ATOM 1370 O O . ASN A 1 177 ? -19.116 -3.063 -4.759 1.00 86.69 177 ASN A O 1
ATOM 1374 N N . ASN A 1 178 ? -18.996 -0.802 -4.731 1.00 85.94 178 ASN A N 1
ATOM 1375 C CA . ASN A 1 178 ? -18.849 -0.565 -6.168 1.00 85.94 178 ASN A CA 1
ATOM 1376 C C . ASN A 1 178 ? -19.919 -1.234 -7.051 1.00 85.94 178 ASN A C 1
ATOM 1378 O O . ASN A 1 178 ? -19.691 -1.418 -8.245 1.00 85.94 178 ASN A O 1
ATOM 1382 N N . ARG A 1 179 ? -21.082 -1.630 -6.509 1.00 78.44 179 ARG A N 1
ATOM 1383 C CA . ARG A 1 179 ? -22.085 -2.355 -7.308 1.00 78.44 179 ARG A CA 1
ATOM 1384 C C . ARG A 1 179 ? -22.853 -1.455 -8.279 1.00 78.44 179 ARG A C 1
ATOM 1386 O O . ARG A 1 179 ? -23.387 -1.988 -9.241 1.00 78.44 179 ARG A O 1
ATOM 1393 N N . ILE A 1 180 ? -22.927 -0.142 -8.014 1.00 79.81 180 ILE A N 1
ATOM 1394 C CA . ILE A 1 180 ? -23.530 0.908 -8.872 1.00 79.81 180 ILE A CA 1
ATOM 1395 C C . ILE A 1 180 ? -24.840 0.430 -9.549 1.00 79.81 180 ILE A C 1
ATOM 1397 O O . ILE A 1 180 ? -25.082 0.643 -10.729 1.00 79.81 180 ILE A O 1
ATOM 1401 N N . LEU A 1 181 ? -25.711 -0.250 -8.792 1.00 81.12 181 LEU A N 1
ATOM 1402 C CA . LEU A 1 181 ? -26.924 -0.894 -9.335 1.00 81.12 181 LEU A CA 1
ATOM 1403 C C . LEU A 1 181 ? -28.029 0.102 -9.713 1.00 81.12 181 LEU A C 1
ATOM 1405 O O . LEU A 1 181 ? -29.050 -0.290 -10.274 1.00 81.12 181 LEU A O 1
ATOM 1409 N N . GLU A 1 182 ? -27.835 1.375 -9.379 1.00 81.12 182 GLU A N 1
ATOM 1410 C CA . GLU A 1 182 ? -28.781 2.456 -9.655 1.00 81.12 182 GLU A CA 1
ATOM 1411 C C . GLU A 1 182 ? -28.667 2.985 -11.091 1.00 81.12 182 GLU A C 1
ATOM 1413 O O . GLU A 1 182 ? -29.616 3.576 -11.601 1.00 81.12 182 GLU A O 1
ATOM 1418 N N . TYR A 1 183 ? -27.546 2.718 -11.770 1.00 61.06 183 TYR A N 1
ATOM 1419 C CA . TYR A 1 183 ? -27.364 3.030 -13.185 1.00 61.06 183 TYR A CA 1
ATOM 1420 C C . TYR A 1 183 ? -27.689 1.782 -14.011 1.00 61.06 183 TYR A C 1
ATOM 1422 O O . TYR A 1 183 ? -26.842 0.909 -14.205 1.00 61.06 183 TYR A O 1
ATOM 1430 N N . LYS A 1 184 ? -28.948 1.685 -14.444 1.00 48.31 184 LYS A N 1
ATOM 1431 C CA . LYS A 1 184 ? -29.390 0.760 -15.494 1.00 48.31 184 LYS A CA 1
ATOM 1432 C C . LYS A 1 184 ? -29.271 1.401 -16.867 1.00 48.31 184 LYS A C 1
ATOM 1434 O O . LYS A 1 184 ? -29.595 2.604 -16.970 1.00 48.31 184 LYS A O 1
#

Foldseek 3Di:
DVVVPDDDPDPQWDDDPPDIGGDDDKDKDKEKEKEEDDVLQVQCVDVVSVVVVCVLCVVPYYHYHDYLFMWMWMWIWIQDPPRDIDIDIDIDTDNNCVVVVVLVVVLVVVVVVQQVDWDDDPPGPDTDGADPQHLLNLLSGSFRDDPPPDDDDNPNVVSVLVNVQVVCVVVVHHRDDPPPPVPD

Sequence (184 aa):
MFIESFKVESPNVKYTENEIHSVYDYPTSIVSYNHLGNNDGMNLSAPQTFRSKEISKSNVVDDMVARDSKRAMDEYASAIFMGGKNTIVMHNTCEDSLLAAPIILDLVLLAELTTRIQFKAEYEGKFHSFHPGATILSYLSKAPLVPPGTPVVNALSKQRAMLENILRACVGLAPENNRILEYK

Radius of gyration: 23.17 Å; chains: 1; bounding box: 56×45×62 Å

pLDDT: mean 76.48, std 13.88, range [31.33, 94.56]

Secondary structure (DSSP, 8-state):
--TTS-----TTEEE-SS-EEE-----EEEEEEEE--SHHHHHTTSHHHHHHHHHHHHTS------SSEEEEEEEEEEE-GGG-EEEEEEEEEEEHHHHHHHHHHHHHHHHHHHHH-EE--TT-SS-EEPPSS-GGGGGG-SS----TTPPP---HHHHHHHHHHHHHHHTTPPPP----TT--

Organism: Brassica campestris (NCBI:txid3711)